Protein AF-A0A2G9UPF0-F1 (afdb_monomer_lite)

Sequence (265 aa):
MKVSRKNVEVEPGVTNVGKNDFMDAYDDKLASEAVDSLQLQIKDFGDLEKEEWYHGCLPFEDIVGLLHNDGDFLIRELEPEGDRQAMACVTGKWDGKVRDYPVHQMTCNKEHFYTLDGTNKCNDIVNLVKFHHSSQIPVGDKFTLRQPVCKQPWELTSEKVKMITKIGSGAYGEVWQGVMHENPNKPAFDVAIKVKKINAENKALMDEMYKEARLMRQYKHKYEARNVVSFYGVVQKGNGNVMIVMEFINGGSLKEHLKKTKDVC

Secondary structure (DSSP, 8-state):
----PPP----------SSHHHHHHHHHHHHHHHHHHHHHHHHHHHHHTTSTTB-TT--HHHHHTT--STTEEEEEEEPPBTTBPPEEEEEEEETTEEEEEEPEEEEETTEEEEESSSS--BSSHHHHHHHHHHH---BTTTB---EEPP--TTEE-GGGEEEEEEEEEETTEEEEEEEE-SSTTS--EEEEEEE----TT-THHHHHHHHHHHHHHHGGG-TT-TTSPPEEEEEEPTTS-EEEEEEPPTT--HHHHHHHTTT--

Radius of gyration: 27.53 Å; chains: 1; bounding box: 104×68×66 Å

Foldseek 3Di:
DDDDDDDDDDDPDDPPPPPPVVVVVVVVVVVVVVVVVVVVVCVQVVVLVPDQQEQEADDPVVVLVQADDQLEWGWYWDPDDDPRHIFIWIWHDHPNDIDIQTWDWDADPNQIWTERAVPDTDSHPVVNLVCQQVVQPAGPPRRGNDHRGGDDQQADEPVQKDFDAWPDQDPLATKTWIWGDSDPVDDIDIKIKGKDDDDPVPLVSLVVVSVVQVVLVVPPPDPPVPVDWHWRHWYQDNVRIIMTITDDDPPDDPVVNCVVPVPDD

Organism: Teladorsagia circumcincta (NCBI:txid45464)

pLDDT: mean 83.83, std 16.77, range [32.72, 98.75]

Structure (mmCIF, N/CA/C/O backbone):
data_AF-A0A2G9UPF0-F1
#
_entry.id   AF-A0A2G9UPF0-F1
#
loop_
_atom_site.group_PDB
_atom_site.id
_atom_site.type_symbol
_atom_site.label_atom_id
_atom_site.label_alt_id
_atom_site.label_comp_id
_atom_site.label_asym_id
_atom_site.label_entity_id
_atom_site.label_seq_id
_atom_site.pdbx_PDB_ins_code
_atom_site.Cartn_x
_atom_site.Cartn_y
_atom_site.Cartn_z
_atom_site.occupancy
_atom_site.B_iso_or_equiv
_atom_site.auth_seq_id
_atom_site.auth_comp_id
_atom_site.auth_asym_id
_atom_site.auth_atom_id
_atom_site.pdbx_PDB_model_num
ATOM 1 N N . MET A 1 1 ? 71.424 -49.271 7.971 1.00 39.34 1 MET A N 1
ATOM 2 C CA . MET A 1 1 ? 71.656 -47.882 7.516 1.00 39.34 1 MET A CA 1
ATOM 3 C C . MET A 1 1 ? 70.657 -46.964 8.213 1.00 39.34 1 MET A C 1
ATOM 5 O O . MET A 1 1 ? 69.467 -47.089 7.973 1.00 39.34 1 MET A O 1
ATOM 9 N N . LYS A 1 2 ? 71.133 -46.123 9.141 1.00 37.19 2 LYS A N 1
ATOM 10 C CA . LYS A 1 2 ? 70.382 -45.045 9.810 1.00 37.19 2 LYS A CA 1
ATOM 11 C C . LYS A 1 2 ? 70.715 -43.732 9.092 1.00 37.19 2 LYS A C 1
ATOM 13 O O . LYS A 1 2 ? 71.896 -43.426 8.987 1.00 37.19 2 LYS A O 1
ATOM 18 N N . VAL A 1 3 ? 69.712 -42.961 8.672 1.00 35.22 3 VAL A N 1
ATOM 19 C CA . VAL A 1 3 ? 69.827 -41.529 8.315 1.00 35.22 3 VAL A CA 1
ATOM 20 C C . VAL A 1 3 ? 68.496 -40.885 8.736 1.00 35.22 3 VAL A C 1
ATOM 22 O O . VAL A 1 3 ? 67.464 -41.182 8.154 1.00 35.22 3 VAL A O 1
ATOM 25 N N . SER A 1 4 ? 68.381 -40.405 9.976 1.00 33.03 4 SER A N 1
ATOM 26 C CA . SER A 1 4 ? 68.637 -39.038 10.469 1.00 33.03 4 SER A CA 1
ATOM 27 C C . SER A 1 4 ? 67.674 -37.976 9.911 1.00 33.03 4 SER A C 1
ATOM 29 O O . SER A 1 4 ? 67.771 -37.576 8.754 1.00 33.03 4 SER A O 1
ATOM 31 N N . ARG A 1 5 ? 66.748 -37.524 10.773 1.00 40.31 5 ARG A N 1
ATOM 32 C CA . ARG A 1 5 ? 65.869 -36.362 10.571 1.00 40.31 5 ARG A CA 1
ATOM 33 C C . ARG A 1 5 ? 66.712 -35.089 10.676 1.00 40.31 5 ARG A C 1
ATOM 35 O O . ARG A 1 5 ? 67.347 -34.876 11.706 1.00 40.31 5 ARG A O 1
ATOM 42 N N . LYS A 1 6 ? 66.695 -34.241 9.646 1.00 38.94 6 LYS A N 1
ATOM 43 C CA . LYS A 1 6 ? 67.152 -32.849 9.750 1.00 38.94 6 LYS A CA 1
ATOM 44 C C . LYS A 1 6 ? 65.940 -31.953 9.979 1.00 38.94 6 LYS A C 1
ATOM 46 O O . LYS A 1 6 ? 65.040 -31.914 9.145 1.00 38.94 6 LYS A O 1
ATOM 51 N N . ASN A 1 7 ? 65.948 -31.265 11.116 1.00 33.59 7 ASN A N 1
ATOM 52 C CA . ASN A 1 7 ? 65.151 -30.068 11.346 1.00 33.59 7 ASN A CA 1
ATOM 53 C C . ASN A 1 7 ? 65.662 -28.978 10.398 1.00 33.59 7 ASN A C 1
ATOM 55 O O . ASN A 1 7 ? 66.872 -28.760 10.326 1.00 33.59 7 ASN A O 1
ATOM 59 N N . VAL A 1 8 ? 64.755 -28.321 9.681 1.00 39.22 8 VAL A N 1
ATOM 60 C CA . VAL A 1 8 ? 65.027 -27.038 9.030 1.00 39.22 8 VAL A CA 1
ATOM 61 C C . VAL A 1 8 ? 64.269 -25.991 9.832 1.00 39.22 8 VAL A C 1
ATOM 63 O O . VAL A 1 8 ? 63.062 -26.110 10.039 1.00 39.22 8 VAL A O 1
ATOM 66 N N . GLU A 1 9 ? 65.036 -25.047 10.360 1.00 32.72 9 GLU A N 1
ATOM 67 C CA . GLU A 1 9 ? 64.595 -23.896 11.137 1.00 32.72 9 GLU A CA 1
ATOM 68 C C . GLU A 1 9 ? 63.687 -22.996 10.289 1.00 32.72 9 GLU A C 1
ATOM 70 O O . GLU A 1 9 ? 63.943 -22.765 9.108 1.00 32.72 9 GLU A O 1
ATOM 75 N N . VAL A 1 10 ? 62.604 -22.509 10.896 1.00 40.91 10 VAL A N 1
ATOM 76 C CA . VAL A 1 10 ? 61.716 -21.509 10.297 1.00 40.91 10 VAL A CA 1
ATOM 77 C C . VAL A 1 10 ? 62.296 -20.138 10.633 1.00 40.91 10 VAL A C 1
ATOM 79 O O . VAL A 1 10 ? 62.374 -19.780 11.808 1.00 40.91 10 VAL A O 1
ATOM 82 N N . GLU A 1 11 ? 62.717 -19.381 9.620 1.00 36.22 11 GLU A N 1
ATOM 83 C CA . GLU A 1 11 ? 63.103 -17.977 9.788 1.00 36.22 11 GLU A CA 1
ATOM 84 C C . GLU A 1 11 ? 61.892 -17.132 10.242 1.00 36.22 11 GLU A C 1
ATOM 86 O O . GLU A 1 11 ? 60.807 -17.253 9.662 1.00 36.22 11 GLU A O 1
ATOM 91 N N . PRO A 1 12 ? 62.031 -16.251 11.251 1.00 42.25 12 PRO A N 1
ATOM 92 C CA . PRO A 1 12 ? 60.967 -15.344 11.653 1.00 42.25 12 PRO A CA 1
ATOM 93 C C . PRO A 1 12 ? 61.068 -14.064 10.818 1.00 42.25 12 PRO A C 1
ATOM 95 O O . PRO A 1 12 ? 61.903 -13.204 11.090 1.00 42.25 12 PRO A O 1
ATOM 98 N N . GLY A 1 13 ? 60.236 -13.921 9.785 1.00 44.91 13 GLY A N 1
ATOM 99 C CA . GLY A 1 13 ? 60.363 -12.739 8.932 1.00 44.91 13 GLY A CA 1
ATOM 100 C C . GLY A 1 13 ? 59.395 -12.597 7.768 1.00 44.91 13 GLY A C 1
ATOM 101 O O . GLY A 1 13 ? 59.805 -12.108 6.726 1.00 44.91 13 GLY A O 1
ATOM 102 N N . VAL A 1 14 ? 58.123 -12.974 7.916 1.00 40.06 14 VAL A N 1
ATOM 103 C CA . VAL A 1 14 ? 57.063 -12.397 7.072 1.00 40.06 14 VAL A CA 1
ATOM 104 C C . VAL A 1 14 ? 55.909 -12.023 7.987 1.00 40.06 14 VAL A C 1
ATOM 106 O O . VAL A 1 14 ? 55.216 -12.874 8.540 1.00 40.06 14 VAL A O 1
ATOM 109 N N . THR A 1 15 ? 55.761 -10.723 8.206 1.00 41.22 15 THR A N 1
ATOM 110 C CA . THR A 1 15 ? 54.638 -10.121 8.911 1.00 41.22 15 THR A CA 1
ATOM 111 C C . THR A 1 15 ? 53.327 -10.584 8.272 1.00 41.22 15 THR A C 1
ATOM 113 O O . THR A 1 15 ? 53.101 -10.432 7.074 1.00 41.22 15 THR A O 1
ATOM 116 N N . ASN A 1 16 ? 52.451 -11.176 9.084 1.00 46.28 16 ASN A N 1
ATOM 117 C CA . ASN A 1 16 ? 51.117 -11.633 8.701 1.00 46.28 16 ASN A CA 1
ATOM 118 C C . ASN A 1 16 ? 50.160 -10.427 8.565 1.00 46.28 16 ASN A C 1
ATOM 120 O O . ASN A 1 16 ? 49.170 -10.335 9.277 1.00 46.28 16 ASN A O 1
ATOM 124 N N . VAL A 1 17 ? 50.508 -9.465 7.702 1.00 45.88 17 VAL A N 1
ATOM 125 C CA . VAL A 1 17 ? 49.800 -8.176 7.504 1.00 45.88 17 VAL A CA 1
ATOM 126 C C . VAL A 1 17 ? 48.935 -8.209 6.229 1.00 45.88 17 VAL A C 1
ATOM 128 O O . VAL A 1 17 ? 48.450 -7.200 5.756 1.00 45.88 17 VAL A O 1
ATOM 131 N N . GLY A 1 18 ? 48.728 -9.383 5.624 1.00 48.12 18 GLY A N 1
ATOM 132 C CA . GLY A 1 18 ? 48.079 -9.479 4.306 1.00 48.12 18 GLY A CA 1
ATOM 133 C C . GLY A 1 18 ? 46.732 -10.196 4.254 1.00 48.12 18 GLY A C 1
ATOM 134 O O . GLY A 1 18 ? 46.114 -10.206 3.196 1.00 48.12 18 GLY A O 1
ATOM 135 N N . LYS A 1 19 ? 46.291 -10.853 5.335 1.00 43.00 19 LYS A N 1
ATOM 136 C CA . LYS A 1 19 ? 45.065 -11.678 5.314 1.00 43.00 19 LYS A CA 1
ATOM 137 C C . LYS A 1 19 ? 43.908 -11.095 6.114 1.00 43.00 19 LYS A C 1
ATOM 139 O O . LYS A 1 19 ? 42.779 -11.228 5.661 1.00 43.00 19 LYS A O 1
ATOM 144 N N . ASN A 1 20 ? 44.188 -10.442 7.240 1.00 48.81 20 ASN A N 1
ATOM 145 C CA . ASN A 1 20 ? 43.150 -9.786 8.03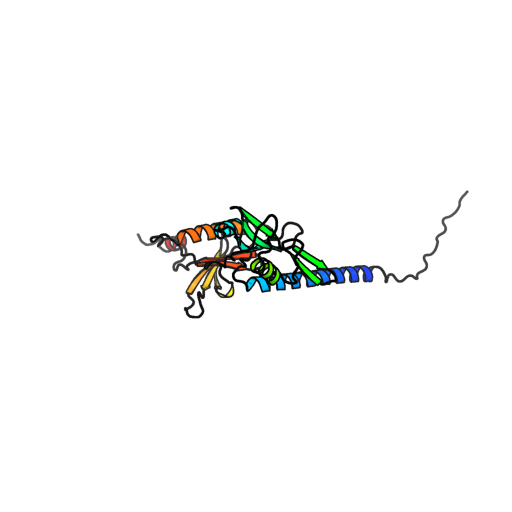3 1.00 48.81 20 ASN A CA 1
ATOM 146 C C . ASN A 1 20 ? 42.704 -8.498 7.331 1.00 48.81 20 ASN A C 1
ATOM 148 O O . ASN A 1 20 ? 41.548 -8.408 6.959 1.00 48.81 20 ASN A O 1
ATOM 152 N N . ASP A 1 21 ? 43.643 -7.637 6.930 1.00 52.69 21 ASP A N 1
ATOM 153 C CA . ASP A 1 21 ? 43.350 -6.389 6.206 1.00 52.69 21 ASP A CA 1
ATOM 154 C C . ASP A 1 21 ? 42.582 -6.593 4.881 1.00 52.69 21 ASP A C 1
ATOM 156 O O . ASP A 1 21 ? 41.819 -5.726 4.462 1.00 52.69 21 ASP A O 1
ATOM 160 N N . PHE A 1 22 ? 42.761 -7.736 4.204 1.00 48.97 22 PHE A N 1
ATOM 161 C CA . PHE A 1 22 ? 42.053 -8.047 2.954 1.00 48.97 22 PHE A CA 1
ATOM 162 C C . PHE A 1 22 ? 40.629 -8.563 3.197 1.00 48.97 22 PHE A C 1
ATOM 164 O O . PHE A 1 22 ? 39.733 -8.267 2.409 1.00 48.97 22 PHE A O 1
ATOM 171 N N . MET A 1 23 ? 40.426 -9.335 4.269 1.00 57.75 23 MET A N 1
ATOM 172 C CA . MET A 1 23 ? 39.102 -9.801 4.679 1.00 57.75 23 MET A CA 1
ATOM 173 C C . MET A 1 23 ? 38.295 -8.644 5.280 1.00 57.75 23 MET A C 1
ATOM 175 O O . MET A 1 23 ? 37.149 -8.450 4.901 1.00 57.75 23 MET A O 1
ATOM 179 N N . ASP A 1 24 ? 38.938 -7.809 6.098 1.00 66.06 24 ASP A N 1
ATOM 180 C CA . ASP A 1 24 ? 38.343 -6.623 6.717 1.00 66.06 24 ASP A CA 1
ATOM 181 C C . ASP A 1 24 ? 37.925 -5.597 5.647 1.00 66.06 24 ASP A C 1
ATOM 183 O O . ASP A 1 24 ? 36.794 -5.124 5.648 1.00 66.06 24 ASP A O 1
ATOM 187 N N . ALA A 1 25 ? 38.773 -5.328 4.644 1.00 64.94 25 ALA A N 1
ATOM 188 C CA . ALA A 1 25 ? 38.414 -4.444 3.529 1.00 64.94 25 ALA A CA 1
ATOM 189 C C . ALA A 1 25 ? 37.319 -5.026 2.610 1.00 64.94 25 ALA A C 1
ATOM 191 O O . ALA A 1 25 ? 36.572 -4.275 1.977 1.00 64.94 25 ALA A O 1
ATOM 192 N N . TYR A 1 26 ? 37.237 -6.356 2.495 1.00 67.25 26 TYR A N 1
ATOM 193 C CA . TYR A 1 26 ? 36.180 -7.033 1.743 1.00 67.25 26 TYR A CA 1
ATOM 194 C C . TYR A 1 26 ? 34.837 -6.947 2.478 1.00 67.25 26 TYR A C 1
ATOM 196 O O . TYR A 1 26 ? 33.826 -6.614 1.857 1.00 67.25 26 TYR A O 1
ATOM 204 N N . ASP A 1 27 ? 34.844 -7.169 3.792 1.00 75.81 27 ASP A N 1
ATOM 205 C CA . ASP A 1 27 ? 33.669 -7.069 4.656 1.00 75.81 27 ASP A CA 1
ATOM 206 C C . ASP A 1 27 ? 33.170 -5.615 4.761 1.00 75.81 27 ASP A C 1
ATOM 208 O O . ASP A 1 27 ? 31.969 -5.371 4.632 1.00 75.81 27 ASP A O 1
ATOM 212 N N . ASP A 1 28 ? 34.075 -4.634 4.863 1.00 77.31 28 ASP A N 1
ATOM 213 C CA . ASP A 1 28 ? 33.745 -3.200 4.840 1.00 77.31 28 ASP A CA 1
ATOM 214 C C . ASP A 1 28 ? 33.096 -2.779 3.515 1.00 77.31 28 ASP A C 1
ATOM 216 O O . ASP A 1 28 ? 32.131 -2.008 3.486 1.00 77.31 28 ASP A O 1
ATOM 220 N N . LYS A 1 29 ? 33.596 -3.306 2.392 1.00 74.81 29 LYS A N 1
ATOM 221 C CA . LYS A 1 29 ? 33.017 -3.043 1.073 1.00 74.81 29 LYS A CA 1
ATOM 222 C C . LYS A 1 29 ? 31.621 -3.657 0.942 1.00 74.81 29 LYS A C 1
ATOM 224 O O . LYS A 1 29 ? 30.718 -2.985 0.446 1.00 74.81 29 LYS A O 1
ATOM 229 N N . LEU A 1 30 ? 31.433 -4.895 1.406 1.00 74.81 30 LEU A N 1
ATOM 230 C CA . LEU A 1 30 ? 30.123 -5.553 1.416 1.00 74.81 30 LEU A CA 1
ATOM 231 C C . LEU A 1 30 ? 29.116 -4.782 2.278 1.00 74.81 30 LEU A C 1
ATOM 233 O O . LEU A 1 30 ? 27.963 -4.603 1.884 1.00 74.81 30 LEU A O 1
ATOM 237 N N . ALA A 1 31 ? 29.557 -4.302 3.442 1.00 79.69 31 ALA A N 1
ATOM 238 C CA . ALA A 1 31 ? 28.739 -3.488 4.329 1.00 79.69 31 ALA A CA 1
ATOM 239 C C . ALA A 1 31 ? 28.359 -2.151 3.677 1.00 79.69 31 ALA A C 1
ATOM 241 O O . ALA A 1 31 ? 27.194 -1.757 3.741 1.00 79.69 31 ALA A O 1
ATOM 242 N N . SER A 1 32 ? 29.300 -1.481 3.002 1.00 81.00 32 SER A N 1
ATOM 243 C CA . SER A 1 32 ? 29.017 -0.245 2.262 1.00 81.00 32 SER A CA 1
ATOM 244 C C . SER A 1 32 ? 27.977 -0.462 1.162 1.00 81.00 32 SER A C 1
ATOM 246 O O . SER A 1 32 ? 27.013 0.294 1.082 1.00 81.00 32 SER A O 1
ATOM 248 N N . GLU A 1 33 ? 28.133 -1.505 0.342 1.00 82.19 33 GLU A N 1
ATOM 249 C CA . GLU A 1 33 ? 27.198 -1.806 -0.750 1.00 82.19 33 GLU A CA 1
ATOM 250 C C . GLU A 1 33 ? 25.790 -2.139 -0.218 1.00 82.19 33 GLU A C 1
ATOM 252 O O . GLU A 1 33 ? 24.784 -1.722 -0.798 1.00 82.19 33 GLU A O 1
ATOM 257 N N . ALA A 1 34 ? 25.699 -2.833 0.921 1.00 82.19 34 ALA A N 1
ATOM 258 C CA . ALA A 1 34 ? 24.426 -3.127 1.577 1.00 82.19 34 ALA A CA 1
ATOM 259 C C . ALA A 1 34 ? 23.732 -1.865 2.121 1.00 82.19 34 ALA A C 1
ATOM 261 O O . ALA A 1 34 ? 22.511 -1.731 2.005 1.00 82.19 34 ALA A O 1
ATOM 262 N N . VAL A 1 35 ? 24.495 -0.927 2.694 1.00 84.44 35 VAL A N 1
ATOM 263 C CA . VAL A 1 35 ? 23.967 0.358 3.182 1.00 84.44 35 VAL A CA 1
ATOM 264 C C . VAL A 1 35 ? 23.442 1.207 2.026 1.00 84.44 35 VAL A C 1
ATOM 266 O O . VAL A 1 35 ? 22.332 1.732 2.126 1.00 84.44 35 VAL A O 1
ATOM 269 N N . ASP A 1 36 ? 24.190 1.295 0.926 1.00 84.75 36 ASP A N 1
ATOM 270 C CA . ASP A 1 36 ? 23.778 2.042 -0.267 1.00 84.75 36 ASP A CA 1
ATOM 271 C C . ASP A 1 36 ? 22.490 1.456 -0.869 1.00 84.75 36 ASP A C 1
ATOM 273 O O . ASP A 1 36 ? 21.544 2.189 -1.168 1.00 84.75 36 ASP A O 1
ATOM 277 N N . SER A 1 37 ? 22.403 0.122 -0.960 1.00 83.00 37 SER A N 1
ATOM 278 C CA . SER A 1 37 ? 21.197 -0.581 -1.418 1.00 83.00 37 SER A CA 1
ATOM 279 C C . SER A 1 37 ? 19.982 -0.281 -0.535 1.00 83.00 37 SER A C 1
ATOM 281 O O . SER A 1 37 ? 18.890 -0.044 -1.050 1.00 83.00 37 SER A O 1
ATOM 283 N N . LEU A 1 38 ? 20.153 -0.268 0.791 1.00 85.12 38 LEU A N 1
ATOM 284 C CA . LEU A 1 38 ? 19.065 0.016 1.727 1.00 85.12 38 LEU A CA 1
ATOM 285 C C . LEU A 1 38 ? 18.612 1.480 1.647 1.00 85.12 38 LEU A C 1
ATOM 287 O O . LEU A 1 38 ? 17.415 1.760 1.693 1.00 85.12 38 LEU A O 1
ATOM 291 N N . GLN A 1 39 ? 19.547 2.424 1.513 1.00 87.75 39 GLN A N 1
ATOM 292 C CA . GLN A 1 39 ? 19.226 3.844 1.350 1.00 87.75 39 GLN A CA 1
ATOM 293 C C . GLN A 1 39 ? 18.461 4.107 0.054 1.00 87.75 39 GLN A C 1
ATOM 295 O O . GLN A 1 39 ? 17.489 4.866 0.063 1.00 87.75 39 GLN A O 1
ATOM 300 N N . LEU A 1 40 ? 18.863 3.452 -1.037 1.00 87.31 40 LEU A N 1
ATOM 301 C CA . LEU A 1 40 ? 18.150 3.523 -2.304 1.00 87.31 40 LEU A CA 1
ATOM 302 C C . LEU A 1 40 ? 16.725 2.981 -2.163 1.00 87.31 40 LEU A C 1
ATOM 304 O O . LEU A 1 40 ? 15.779 3.660 -2.549 1.00 87.31 40 LEU A O 1
ATOM 308 N N . GLN A 1 41 ? 16.557 1.827 -1.512 1.00 86.81 41 GLN A N 1
ATOM 309 C CA . GLN A 1 41 ? 15.242 1.241 -1.262 1.00 86.81 41 GLN A CA 1
ATOM 310 C C . GLN A 1 41 ? 14.345 2.169 -0.421 1.00 86.81 41 GLN A C 1
ATOM 312 O O . GLN A 1 41 ? 13.189 2.406 -0.772 1.00 86.81 41 GLN A O 1
ATOM 317 N N . ILE A 1 42 ? 14.875 2.752 0.662 1.00 87.38 42 ILE A N 1
ATOM 318 C CA . ILE A 1 42 ? 14.149 3.725 1.498 1.00 87.38 42 ILE A CA 1
ATOM 319 C C . ILE A 1 42 ? 13.707 4.932 0.668 1.00 87.38 42 ILE A C 1
ATOM 321 O O . ILE A 1 42 ? 12.577 5.401 0.812 1.00 87.38 42 ILE A O 1
ATOM 325 N N . LYS A 1 43 ? 14.589 5.439 -0.199 1.00 91.31 43 LYS A N 1
ATOM 326 C CA . LYS A 1 43 ? 14.275 6.558 -1.084 1.00 91.31 43 LYS A CA 1
ATOM 327 C C . LYS A 1 43 ? 13.171 6.180 -2.076 1.00 91.31 43 LYS A C 1
ATOM 329 O O . LYS A 1 43 ? 12.204 6.926 -2.197 1.00 91.31 43 LYS A O 1
ATOM 334 N N . ASP A 1 44 ? 13.295 5.042 -2.752 1.00 91.81 44 ASP A N 1
ATOM 335 C CA . ASP A 1 44 ? 12.358 4.602 -3.789 1.00 91.81 44 ASP A CA 1
ATOM 336 C C . ASP A 1 44 ? 10.938 4.441 -3.251 1.00 91.81 44 ASP A C 1
ATOM 338 O O . ASP A 1 44 ? 9.991 5.022 -3.788 1.00 91.81 44 ASP A O 1
ATOM 342 N N . PHE A 1 45 ? 10.784 3.709 -2.147 1.00 91.12 45 PHE A N 1
ATOM 343 C CA . PHE A 1 45 ? 9.480 3.536 -1.515 1.00 91.12 45 PHE A CA 1
ATOM 344 C C . PHE A 1 45 ? 8.988 4.826 -0.851 1.00 91.12 45 PHE A C 1
ATOM 346 O O . PHE A 1 45 ? 7.797 5.121 -0.901 1.00 91.12 45 PHE A O 1
ATOM 353 N N . GLY A 1 46 ? 9.886 5.650 -0.305 1.00 91.81 46 GLY A N 1
ATOM 354 C CA . GLY A 1 46 ? 9.535 6.965 0.233 1.00 91.81 46 GLY A CA 1
ATOM 355 C C . GLY A 1 46 ? 9.003 7.938 -0.825 1.00 91.81 46 GLY A C 1
ATOM 356 O O . GLY A 1 46 ? 8.130 8.754 -0.525 1.00 91.81 46 GLY A O 1
ATOM 357 N N . ASP A 1 47 ? 9.496 7.861 -2.062 1.00 94.44 47 ASP A N 1
ATOM 358 C CA . ASP A 1 47 ? 8.971 8.635 -3.188 1.00 94.44 47 ASP A CA 1
ATOM 359 C C . ASP A 1 47 ? 7.626 8.077 -3.676 1.00 94.44 47 ASP A C 1
ATOM 361 O O . ASP A 1 47 ? 6.705 8.857 -3.921 1.00 94.44 47 ASP A O 1
ATOM 365 N N . LEU A 1 48 ? 7.470 6.749 -3.730 1.00 94.88 48 LEU A N 1
ATOM 366 C CA . LEU A 1 48 ? 6.203 6.095 -4.077 1.00 94.88 48 LEU A CA 1
ATOM 367 C C . LEU A 1 48 ? 5.080 6.380 -3.071 1.00 94.88 48 LEU A C 1
ATOM 369 O O . LEU A 1 48 ? 3.943 6.591 -3.479 1.00 94.88 48 LEU A O 1
ATOM 373 N N . GLU A 1 49 ? 5.371 6.454 -1.770 1.00 91.69 49 GLU A N 1
ATOM 374 C CA . GLU A 1 49 ? 4.360 6.728 -0.734 1.00 91.69 49 GLU A CA 1
ATOM 375 C C . GLU A 1 49 ? 3.626 8.066 -0.913 1.00 91.69 49 GLU A C 1
ATOM 377 O O . GLU A 1 49 ? 2.493 8.226 -0.444 1.00 91.69 49 GLU A O 1
ATOM 382 N N . LYS A 1 50 ? 4.255 9.013 -1.621 1.00 92.94 50 LYS A N 1
ATOM 383 C CA . LYS A 1 50 ? 3.696 10.334 -1.943 1.00 92.94 50 LYS A CA 1
ATOM 384 C C . LYS A 1 50 ? 2.688 10.286 -3.093 1.00 92.94 50 LYS A C 1
ATOM 386 O O . LYS A 1 50 ? 1.956 11.253 -3.287 1.00 92.94 50 LYS A O 1
ATOM 391 N N . GLU A 1 51 ? 2.668 9.207 -3.868 1.00 96.12 51 GLU A N 1
ATOM 392 C CA . GLU A 1 51 ? 1.826 9.070 -5.050 1.00 96.12 51 GLU A CA 1
ATOM 393 C C . GLU A 1 51 ? 0.487 8.411 -4.690 1.00 96.12 51 GLU A C 1
ATOM 395 O O . GLU A 1 51 ? 0.423 7.403 -3.982 1.00 96.12 51 GLU A O 1
ATOM 400 N N . GLU A 1 52 ? -0.615 8.966 -5.202 1.00 95.81 52 GLU A N 1
ATOM 401 C CA . GLU A 1 52 ? -1.958 8.457 -4.901 1.00 95.81 52 GLU A CA 1
ATOM 402 C C . GLU A 1 52 ? -2.223 7.077 -5.505 1.00 95.81 52 GLU A C 1
ATOM 404 O O . GLU A 1 52 ? -3.128 6.403 -5.047 1.00 95.81 52 GLU A O 1
ATOM 409 N N . TRP A 1 53 ? -1.455 6.641 -6.501 1.00 97.31 53 TRP A N 1
ATOM 410 C CA . TRP A 1 53 ? -1.619 5.357 -7.196 1.00 97.31 53 TRP A CA 1
ATOM 411 C C . TRP A 1 53 ? -0.694 4.246 -6.674 1.00 97.31 53 TRP A C 1
ATOM 413 O O . TRP A 1 53 ? -0.618 3.164 -7.260 1.00 97.31 53 TRP A O 1
ATOM 423 N N . TYR A 1 54 ? 0.032 4.504 -5.584 1.00 96.50 54 TYR A N 1
ATOM 424 C CA . TYR A 1 54 ? 0.802 3.496 -4.861 1.00 96.50 54 TYR A CA 1
ATOM 425 C C . TYR A 1 54 ? -0.034 2.919 -3.715 1.00 96.50 54 TYR A C 1
ATOM 427 O O . TYR A 1 54 ? -0.587 3.669 -2.932 1.00 96.50 54 TYR A O 1
ATOM 435 N N . HIS A 1 55 ? -0.131 1.603 -3.572 1.00 94.75 55 HIS A N 1
ATOM 436 C CA . HIS A 1 55 ? -1.026 0.940 -2.612 1.00 94.75 55 HIS A CA 1
ATOM 437 C C . HIS A 1 55 ? -0.285 0.204 -1.484 1.00 94.75 55 HIS A C 1
ATOM 439 O O . HIS A 1 55 ? -0.885 -0.578 -0.742 1.00 94.75 55 HIS A O 1
ATOM 445 N N . GLY A 1 56 ? 1.023 0.434 -1.332 1.00 91.19 56 GLY A N 1
ATOM 446 C CA . GLY A 1 56 ? 1.821 -0.266 -0.324 1.00 91.19 56 GLY A CA 1
ATOM 447 C C . GLY A 1 56 ? 1.842 -1.774 -0.573 1.00 9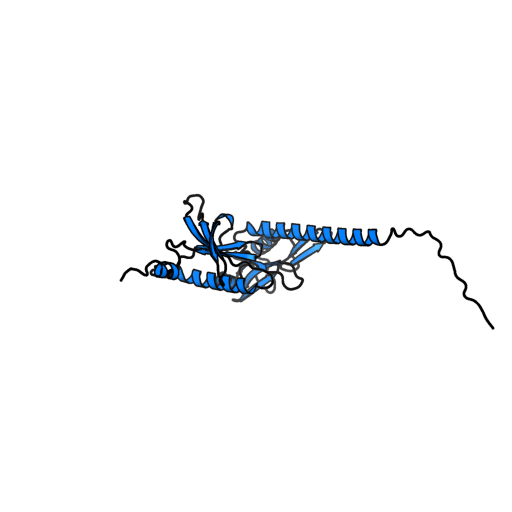1.19 56 GLY A C 1
ATOM 448 O O . GLY A 1 56 ? 1.942 -2.217 -1.714 1.00 91.19 56 GLY A O 1
ATOM 449 N N . CYS A 1 57 ? 1.699 -2.570 0.482 1.00 88.38 57 CYS A N 1
ATOM 450 C CA . CYS A 1 57 ? 1.729 -4.031 0.450 1.00 88.38 57 CYS A CA 1
ATOM 451 C C . CYS A 1 57 ? 0.323 -4.666 0.420 1.00 88.38 57 CYS A C 1
ATOM 453 O O . CYS A 1 57 ? 0.098 -5.727 1.014 1.00 88.38 57 CYS A O 1
ATOM 455 N N . LEU A 1 58 ? -0.640 -4.035 -0.270 1.00 89.25 58 LEU A N 1
ATOM 456 C CA . LEU A 1 58 ? -1.953 -4.646 -0.483 1.00 89.25 58 LEU A CA 1
ATOM 457 C C . LEU A 1 58 ? -1.819 -5.976 -1.247 1.00 89.25 58 LEU A C 1
ATOM 459 O O . LEU A 1 58 ? -1.129 -6.041 -2.273 1.00 89.25 58 LEU A O 1
ATOM 463 N N . PRO A 1 59 ? -2.507 -7.040 -0.797 1.00 88.62 59 PRO A N 1
ATOM 464 C CA . PRO A 1 59 ? -2.398 -8.349 -1.417 1.00 88.62 59 PRO A CA 1
ATOM 465 C C . PRO A 1 59 ? -3.107 -8.368 -2.774 1.00 88.62 59 PRO A C 1
ATOM 467 O O . PRO A 1 59 ? -4.103 -7.676 -2.996 1.00 88.62 59 PRO A O 1
ATOM 470 N N . PHE A 1 60 ? -2.629 -9.224 -3.677 1.00 90.88 60 PHE A N 1
ATOM 471 C CA . PHE A 1 60 ? -3.137 -9.318 -5.050 1.00 90.88 60 PHE A CA 1
ATOM 472 C C . PHE A 1 60 ? -4.663 -9.509 -5.120 1.00 90.88 60 PHE A C 1
ATOM 474 O O . PHE A 1 60 ? -5.336 -8.881 -5.930 1.00 90.88 60 PHE A O 1
ATOM 481 N N . GLU A 1 61 ? -5.233 -10.317 -4.223 1.00 90.31 61 GLU A N 1
ATOM 482 C CA . GLU A 1 61 ? -6.681 -10.559 -4.134 1.00 90.31 61 GLU A CA 1
ATOM 483 C C . GLU A 1 61 ? -7.506 -9.285 -3.888 1.00 90.31 61 GLU A C 1
ATOM 485 O O . GLU A 1 61 ? -8.637 -9.178 -4.361 1.00 90.31 61 GLU A O 1
ATOM 490 N N . ASP A 1 62 ? -6.950 -8.321 -3.152 1.00 90.31 62 ASP A N 1
ATOM 491 C CA . ASP A 1 62 ? -7.587 -7.030 -2.904 1.00 90.31 62 ASP A CA 1
ATOM 492 C C . ASP A 1 62 ? -7.456 -6.095 -4.107 1.00 90.31 62 ASP A C 1
ATOM 494 O O . ASP A 1 62 ? -8.406 -5.393 -4.449 1.00 90.31 62 ASP A O 1
ATOM 498 N N . ILE A 1 63 ? -6.311 -6.147 -4.789 1.00 93.81 63 ILE A N 1
ATOM 499 C CA . ILE A 1 63 ? -6.020 -5.356 -5.988 1.00 93.81 63 ILE A CA 1
ATOM 500 C C . ILE A 1 63 ? -6.922 -5.734 -7.166 1.00 93.81 63 ILE A C 1
ATOM 502 O O . ILE A 1 63 ? -7.390 -4.854 -7.889 1.00 93.81 63 ILE A O 1
ATOM 506 N N . VAL A 1 64 ? -7.227 -7.023 -7.346 1.00 94.31 64 VAL A N 1
ATOM 507 C CA . VAL A 1 64 ? -8.093 -7.498 -8.443 1.00 94.31 64 VAL A CA 1
ATOM 508 C C . VAL A 1 64 ? -9.460 -6.804 -8.434 1.00 94.31 64 VAL A C 1
ATOM 510 O O . VAL A 1 64 ? -9.996 -6.504 -9.498 1.00 94.31 64 VAL A O 1
ATOM 513 N N . GLY A 1 65 ? -10.008 -6.508 -7.251 1.00 92.81 65 GLY A N 1
ATOM 514 C CA . GLY A 1 65 ? -11.287 -5.807 -7.106 1.00 92.81 65 GLY A CA 1
ATOM 515 C C . GLY A 1 65 ? -11.234 -4.301 -7.389 1.00 92.81 65 GLY A C 1
ATOM 516 O O . GLY A 1 65 ? -12.286 -3.676 -7.470 1.00 92.81 65 GLY A O 1
ATOM 517 N N . LEU A 1 66 ? -10.041 -3.715 -7.525 1.00 96.12 66 LEU A N 1
ATOM 518 C CA . LEU A 1 66 ? -9.848 -2.287 -7.799 1.00 96.12 66 LEU A CA 1
ATOM 519 C C . LEU A 1 66 ? -9.660 -1.994 -9.295 1.00 96.12 66 LEU A C 1
ATOM 521 O O . LEU A 1 66 ? -9.950 -0.886 -9.746 1.00 96.12 66 LEU A O 1
ATOM 525 N N . LEU A 1 67 ? -9.202 -2.984 -10.065 1.00 97.81 67 LEU A N 1
ATOM 526 C CA . LEU A 1 67 ? -8.906 -2.862 -11.492 1.00 97.81 67 LEU A CA 1
ATOM 527 C C . LEU A 1 67 ? -10.125 -3.288 -12.328 1.00 97.81 67 LEU A C 1
ATOM 529 O O . LEU A 1 67 ? -10.388 -4.475 -12.556 1.00 97.81 67 LEU A O 1
ATOM 533 N N . HIS A 1 68 ? -10.891 -2.312 -12.800 1.00 96.94 68 HIS A N 1
ATOM 534 C CA . HIS A 1 68 ? -12.187 -2.539 -13.435 1.00 96.94 68 HIS A CA 1
ATOM 535 C C . HIS A 1 68 ? -12.071 -2.659 -14.954 1.00 96.94 68 HIS A C 1
ATOM 537 O O . HIS A 1 68 ? -12.654 -3.579 -15.537 1.00 96.94 68 HIS A O 1
ATOM 543 N N . ASN A 1 69 ? -11.278 -1.797 -15.585 1.00 98.25 69 ASN A N 1
ATOM 544 C CA . ASN A 1 69 ? -11.171 -1.664 -17.035 1.00 98.25 69 ASN A CA 1
ATOM 545 C C . ASN A 1 69 ? -9.774 -2.030 -17.546 1.00 98.25 69 ASN A C 1
ATOM 547 O O . ASN A 1 69 ? -8.785 -1.978 -16.817 1.00 98.25 69 ASN A O 1
ATOM 551 N N . ASP A 1 70 ? -9.685 -2.387 -18.826 1.00 97.94 70 ASP A N 1
ATOM 552 C CA . ASP A 1 70 ? -8.395 -2.605 -19.479 1.00 97.94 70 ASP A CA 1
ATOM 553 C C . ASP A 1 70 ? -7.601 -1.293 -19.572 1.00 97.94 70 ASP A C 1
ATOM 555 O O . ASP A 1 70 ? -8.058 -0.293 -20.135 1.00 97.94 70 ASP A O 1
ATOM 559 N N . GLY A 1 71 ? -6.377 -1.331 -19.053 1.00 98.06 71 GLY A N 1
ATOM 560 C CA . GLY A 1 71 ? -5.497 -0.182 -18.886 1.00 98.06 71 GLY A CA 1
ATOM 561 C C . GLY A 1 71 ? -5.555 0.450 -17.495 1.00 98.06 71 GLY A C 1
ATOM 562 O O . GLY A 1 71 ? -4.735 1.333 -17.229 1.00 98.06 71 GLY A O 1
ATOM 563 N N . ASP A 1 72 ? -6.454 -0.002 -16.612 1.00 98.75 72 ASP A N 1
ATOM 564 C CA . ASP A 1 72 ? -6.372 0.321 -15.187 1.00 98.75 72 ASP A CA 1
ATOM 565 C C . ASP A 1 72 ? -5.065 -0.249 -14.625 1.00 98.75 72 ASP A C 1
ATOM 567 O O . ASP A 1 72 ? -4.692 -1.396 -14.915 1.00 98.75 72 ASP A O 1
ATOM 571 N N . PHE A 1 73 ? -4.372 0.545 -13.815 1.00 98.75 73 PHE A N 1
ATOM 572 C CA . PHE A 1 73 ? -3.119 0.145 -13.192 1.00 98.75 73 PHE A CA 1
ATOM 573 C C . PHE A 1 73 ? -2.907 0.821 -11.844 1.00 98.75 73 PHE A C 1
ATOM 575 O O . PHE A 1 73 ? -3.461 1.880 -11.565 1.00 98.75 73 PHE A O 1
ATOM 582 N N . LEU A 1 74 ? -2.057 0.218 -11.025 1.00 98.69 74 LEU A N 1
ATOM 583 C CA . LEU A 1 74 ? -1.549 0.788 -9.784 1.00 98.69 74 LEU A CA 1
ATOM 584 C C . LEU A 1 74 ? -0.164 0.225 -9.477 1.00 98.69 74 LEU A C 1
ATOM 586 O O . LEU A 1 74 ? 0.286 -0.714 -10.140 1.00 98.69 74 LEU A O 1
ATOM 590 N N . ILE A 1 75 ? 0.506 0.778 -8.468 1.00 98.06 75 ILE A N 1
ATOM 591 C CA . ILE A 1 75 ? 1.781 0.251 -7.971 1.00 98.06 75 ILE A CA 1
ATOM 592 C C . ILE A 1 75 ? 1.605 -0.304 -6.571 1.00 98.06 75 ILE A C 1
ATOM 594 O O . ILE A 1 75 ? 0.889 0.264 -5.754 1.00 98.06 75 ILE A O 1
ATOM 598 N N . ARG A 1 76 ? 2.293 -1.402 -6.283 1.00 94.50 76 ARG A N 1
ATOM 599 C CA . ARG A 1 76 ? 2.383 -1.989 -4.949 1.00 94.50 76 ARG A CA 1
ATOM 600 C C . ARG A 1 76 ? 3.777 -2.541 -4.694 1.00 94.50 76 ARG A C 1
ATOM 602 O O . ARG A 1 76 ? 4.550 -2.763 -5.625 1.00 94.50 76 ARG A O 1
ATOM 609 N N . GLU A 1 77 ? 4.080 -2.770 -3.432 1.00 91.81 77 GLU A N 1
ATOM 610 C CA . GLU A 1 77 ? 5.251 -3.507 -2.990 1.00 91.81 77 GLU A CA 1
ATOM 611 C C . GLU A 1 77 ? 4.959 -5.009 -3.052 1.00 91.81 77 GLU A C 1
ATOM 613 O O . GLU A 1 77 ? 3.970 -5.502 -2.502 1.00 91.81 77 GLU A O 1
ATOM 618 N N . LEU A 1 78 ? 5.819 -5.743 -3.753 1.00 89.12 78 LEU A N 1
ATOM 619 C CA . LEU A 1 78 ? 5.918 -7.188 -3.629 1.00 89.12 78 LEU A CA 1
ATOM 620 C C . LEU A 1 78 ? 6.830 -7.495 -2.460 1.00 89.12 78 LEU A C 1
ATOM 622 O O . LEU A 1 78 ? 7.963 -7.012 -2.405 1.00 89.12 78 LEU A O 1
ATOM 626 N N . GLU A 1 79 ? 6.336 -8.325 -1.553 1.00 81.69 79 GLU A N 1
ATOM 627 C CA . GLU A 1 79 ? 7.143 -8.800 -0.445 1.00 81.69 79 GLU A CA 1
ATOM 628 C C . GLU A 1 79 ? 8.357 -9.599 -0.947 1.00 81.69 79 GLU A C 1
ATOM 630 O O . GLU A 1 79 ? 8.283 -10.239 -2.001 1.00 81.69 79 GLU A O 1
ATOM 635 N N . PRO A 1 80 ? 9.451 -9.616 -0.169 1.00 80.44 80 PRO A N 1
ATOM 636 C CA . PRO A 1 80 ? 10.605 -10.460 -0.448 1.00 80.44 80 PRO A CA 1
ATOM 637 C C . PRO A 1 80 ? 10.201 -11.929 -0.634 1.00 80.44 80 PRO A C 1
ATOM 639 O O . PRO A 1 80 ? 9.404 -12.471 0.143 1.00 80.44 80 PRO A O 1
ATOM 642 N N . GLU A 1 81 ? 10.790 -12.585 -1.631 1.00 74.62 81 GLU A N 1
ATOM 643 C CA . GLU A 1 81 ? 10.608 -14.014 -1.892 1.00 74.62 81 GLU A CA 1
ATOM 644 C C . GLU A 1 81 ? 11.974 -14.691 -2.057 1.00 74.62 81 GLU A C 1
ATOM 646 O O . GLU A 1 81 ? 12.735 -14.388 -2.982 1.00 74.62 81 GLU A O 1
ATOM 651 N N . GLY A 1 82 ? 12.293 -15.611 -1.140 1.00 79.19 82 GLY A N 1
ATOM 652 C CA . GLY A 1 82 ? 13.615 -16.235 -1.063 1.00 79.19 82 GLY A CA 1
ATOM 653 C C . GLY A 1 82 ? 14.709 -15.190 -0.832 1.00 79.19 82 GLY A C 1
ATOM 654 O O . GLY A 1 82 ? 14.614 -14.392 0.096 1.00 79.19 82 GLY A O 1
ATOM 655 N N . ASP A 1 83 ? 15.714 -15.179 -1.706 1.00 76.31 83 ASP A N 1
ATOM 656 C CA . ASP A 1 83 ? 16.843 -14.240 -1.645 1.00 76.31 83 ASP A CA 1
ATOM 657 C C . ASP A 1 83 ? 16.556 -12.892 -2.337 1.00 76.31 83 ASP A C 1
ATOM 659 O O . ASP A 1 83 ? 17.427 -12.022 -2.401 1.00 76.31 83 ASP A O 1
ATOM 663 N N . ARG A 1 84 ? 15.354 -12.697 -2.901 1.00 76.06 84 ARG A N 1
ATOM 664 C CA . ARG A 1 84 ? 14.981 -11.432 -3.550 1.00 76.06 84 ARG A CA 1
ATOM 665 C C . ARG A 1 84 ? 14.505 -10.425 -2.515 1.00 76.06 84 ARG A C 1
ATOM 667 O O . ARG A 1 84 ? 13.667 -10.744 -1.677 1.00 76.06 84 ARG A O 1
ATOM 674 N N . GLN A 1 85 ? 14.999 -9.196 -2.624 1.00 81.00 85 GLN A N 1
ATOM 675 C CA . GLN A 1 85 ? 14.504 -8.062 -1.847 1.00 81.00 85 GLN A CA 1
ATOM 676 C C . GLN A 1 85 ? 13.073 -7.691 -2.265 1.00 81.00 85 GLN A C 1
ATOM 678 O O . GLN A 1 85 ? 12.582 -8.138 -3.303 1.00 81.00 85 GLN A O 1
ATOM 683 N N . ALA A 1 86 ? 12.406 -6.870 -1.450 1.00 85.00 86 ALA A N 1
ATOM 684 C CA . ALA A 1 86 ? 11.104 -6.320 -1.806 1.00 85.00 86 ALA A CA 1
ATOM 685 C C . ALA A 1 86 ? 11.218 -5.480 -3.085 1.00 85.00 86 ALA A C 1
ATOM 687 O O . ALA A 1 86 ? 12.225 -4.806 -3.306 1.00 85.00 86 ALA A O 1
ATOM 688 N N . MET A 1 87 ? 10.191 -5.519 -3.931 1.00 90.62 87 MET A N 1
ATOM 689 C CA . MET A 1 87 ? 10.232 -4.875 -5.246 1.00 90.62 87 MET A CA 1
ATOM 690 C C . MET A 1 87 ? 8.968 -4.068 -5.493 1.00 90.62 87 MET A C 1
ATOM 692 O O . MET A 1 87 ? 7.865 -4.534 -5.212 1.00 90.62 87 MET A O 1
ATOM 696 N N . ALA A 1 88 ? 9.102 -2.891 -6.098 1.00 95.44 88 ALA A N 1
ATOM 697 C CA . ALA A 1 88 ? 7.946 -2.214 -6.667 1.00 95.44 88 ALA A CA 1
ATOM 698 C C . ALA A 1 88 ? 7.401 -3.020 -7.856 1.00 95.44 88 ALA A C 1
ATOM 700 O O . ALA A 1 88 ? 8.152 -3.564 -8.670 1.00 95.44 88 ALA A O 1
ATOM 701 N N . CYS A 1 89 ? 6.084 -3.083 -7.983 1.00 96.75 89 CYS A N 1
ATOM 702 C CA . CYS A 1 89 ? 5.415 -3.783 -9.066 1.00 96.75 89 CYS A CA 1
ATOM 703 C C . CYS A 1 89 ? 4.227 -2.975 -9.558 1.00 96.75 89 CYS A C 1
ATOM 705 O O . CYS A 1 89 ? 3.389 -2.540 -8.767 1.00 96.75 89 CYS A O 1
ATOM 707 N N . VAL A 1 90 ? 4.153 -2.801 -10.876 1.00 98.19 90 VAL A N 1
ATOM 708 C CA . VAL A 1 90 ? 2.946 -2.310 -11.530 1.00 98.19 90 VAL A CA 1
ATOM 709 C C . VAL A 1 90 ? 1.997 -3.490 -11.673 1.00 98.19 90 VAL A C 1
ATOM 711 O O . VAL A 1 90 ? 2.301 -4.447 -12.379 1.00 98.19 90 VAL A O 1
ATOM 714 N N . THR A 1 91 ? 0.830 -3.422 -11.045 1.00 98.25 91 THR A N 1
ATOM 715 C CA . THR A 1 91 ? -0.251 -4.381 -11.284 1.00 98.25 91 THR A CA 1
ATOM 716 C C . THR A 1 91 ? -1.302 -3.710 -12.148 1.00 98.25 91 THR A C 1
ATOM 718 O O . THR A 1 91 ? -1.766 -2.613 -11.837 1.00 98.25 91 THR A O 1
ATOM 721 N N . GLY A 1 92 ? -1.682 -4.357 -13.244 1.00 98.00 92 GLY A N 1
ATOM 722 C CA . GLY A 1 92 ? -2.619 -3.773 -14.194 1.00 98.00 92 GLY A CA 1
ATOM 723 C C . GLY A 1 92 ? -3.519 -4.793 -14.856 1.00 98.00 92 GLY A C 1
ATOM 724 O O . GLY A 1 92 ? -3.228 -5.993 -14.881 1.00 98.00 92 GLY A O 1
ATOM 725 N N . LYS A 1 93 ? -4.635 -4.301 -15.390 1.00 98.00 93 LYS A N 1
ATOM 726 C CA . LYS A 1 93 ? -5.614 -5.113 -16.106 1.00 98.00 93 LYS A CA 1
ATOM 727 C C . LYS A 1 93 ? -5.478 -4.922 -17.607 1.00 98.00 93 LYS A C 1
ATOM 729 O O . LYS A 1 93 ? -5.454 -3.800 -18.103 1.00 98.00 93 LYS A O 1
ATOM 734 N N . TRP A 1 94 ? -5.388 -6.031 -18.331 1.00 97.19 94 TRP A N 1
ATOM 735 C CA . TRP A 1 94 ? -5.323 -6.035 -19.785 1.00 97.19 94 TRP A CA 1
ATOM 736 C C . TRP A 1 94 ? -5.834 -7.347 -20.363 1.00 97.19 94 TRP A C 1
ATOM 738 O O . TRP A 1 94 ? -5.449 -8.424 -19.887 1.00 97.19 94 TRP A O 1
ATOM 748 N N . ASP A 1 95 ? -6.642 -7.261 -21.421 1.00 95.75 95 ASP A N 1
ATOM 749 C CA . ASP A 1 95 ? -7.311 -8.406 -22.038 1.00 95.75 95 ASP A CA 1
ATOM 750 C C . ASP A 1 95 ? -8.156 -9.167 -21.001 1.00 95.75 95 ASP A C 1
ATOM 752 O O . ASP A 1 95 ? -8.086 -10.389 -20.855 1.00 95.75 95 ASP A O 1
ATOM 756 N N . GLY A 1 96 ? -8.865 -8.404 -20.156 1.00 95.31 96 GLY A N 1
ATOM 757 C CA . GLY A 1 96 ? -9.687 -8.926 -19.065 1.00 95.31 96 GLY A CA 1
ATOM 758 C C . GLY A 1 96 ? -8.914 -9.582 -17.913 1.00 95.31 96 GLY A C 1
ATOM 759 O O . GLY A 1 96 ? -9.539 -10.026 -16.949 1.00 95.31 96 GLY A O 1
ATOM 760 N N . LYS A 1 97 ? -7.577 -9.638 -17.968 1.00 96.12 97 LYS A N 1
ATOM 761 C CA . LYS A 1 97 ? -6.727 -10.299 -16.968 1.00 96.12 97 LYS A CA 1
ATOM 762 C C . LYS A 1 97 ? -5.927 -9.287 -16.165 1.00 96.12 97 LYS A C 1
ATOM 764 O O . LYS A 1 97 ? -5.279 -8.416 -16.736 1.00 96.12 97 LYS A O 1
ATOM 769 N N . VAL A 1 98 ? -5.911 -9.461 -14.848 1.00 97.69 98 VAL A N 1
ATOM 770 C CA . VAL A 1 98 ? -5.012 -8.728 -13.950 1.00 97.69 98 VAL A CA 1
ATOM 771 C C . VAL A 1 98 ? -3.665 -9.445 -13.901 1.00 97.69 98 VAL A C 1
ATOM 773 O O . VAL A 1 98 ? -3.628 -10.666 -13.743 1.00 97.69 98 VAL A O 1
ATOM 776 N N . ARG A 1 99 ? -2.571 -8.703 -14.077 1.00 97.06 99 ARG A N 1
ATOM 777 C CA . ARG A 1 99 ? -1.198 -9.224 -14.087 1.00 97.06 99 ARG A CA 1
ATOM 778 C C . ARG A 1 99 ? -0.245 -8.286 -13.358 1.00 97.06 99 ARG A C 1
ATOM 780 O O . ARG A 1 99 ? -0.461 -7.076 -13.332 1.00 97.06 99 ARG A O 1
ATOM 787 N N . ASP A 1 100 ? 0.813 -8.877 -12.822 1.00 96.31 100 ASP A N 1
ATOM 788 C CA . ASP A 1 100 ? 1.937 -8.182 -12.207 1.00 96.31 100 ASP A CA 1
ATOM 789 C C . ASP A 1 100 ? 3.054 -7.946 -13.223 1.00 96.31 100 ASP A C 1
ATOM 791 O O . ASP A 1 100 ? 3.427 -8.847 -13.976 1.00 96.31 100 ASP A O 1
ATOM 795 N N . TYR A 1 101 ? 3.613 -6.742 -13.193 1.00 96.75 101 TYR A N 1
ATOM 796 C CA . TYR A 1 101 ? 4.757 -6.306 -13.983 1.00 96.75 101 TYR A CA 1
ATOM 797 C C . TYR A 1 101 ? 5.799 -5.732 -13.011 1.00 96.75 101 TYR A C 1
ATOM 799 O O . TYR A 1 101 ? 5.721 -4.558 -12.633 1.00 96.75 101 TYR A O 1
ATOM 807 N N . PRO A 1 102 ? 6.717 -6.572 -12.497 1.00 95.62 102 PRO A N 1
ATOM 808 C CA . PRO A 1 102 ? 7.758 -6.134 -11.574 1.00 95.62 102 PRO A CA 1
ATOM 809 C C . PRO A 1 102 ? 8.632 -5.040 -12.189 1.00 95.62 102 PRO A C 1
ATOM 811 O O . PRO A 1 102 ? 9.020 -5.126 -13.352 1.00 95.62 102 PRO A O 1
ATOM 814 N N . VAL A 1 103 ? 8.966 -4.022 -11.398 1.00 96.88 103 VAL A N 1
ATOM 815 C CA . VAL A 1 103 ? 9.944 -3.012 -11.797 1.00 96.88 103 VAL A CA 1
ATOM 816 C C . VAL A 1 103 ? 11.333 -3.609 -11.607 1.00 96.88 103 VAL A C 1
ATOM 818 O O . VAL A 1 103 ? 11.715 -3.983 -10.499 1.00 96.88 103 VAL A O 1
ATOM 821 N N . HIS A 1 104 ? 12.099 -3.702 -12.687 1.00 94.62 104 HIS A N 1
ATOM 822 C CA . HIS A 1 104 ? 13.450 -4.241 -12.646 1.00 94.62 104 HIS A CA 1
ATOM 823 C C . HIS A 1 104 ? 14.465 -3.127 -12.419 1.00 94.62 104 HIS A C 1
ATOM 825 O O . HIS A 1 104 ? 14.545 -2.181 -13.205 1.00 94.62 104 HIS A O 1
ATOM 831 N N . GLN A 1 105 ? 15.269 -3.271 -11.368 1.00 92.50 105 GLN A N 1
ATOM 832 C CA . GLN A 1 105 ? 16.433 -2.430 -11.126 1.00 92.50 105 GLN A CA 1
ATOM 833 C C . GLN A 1 105 ? 17.634 -2.958 -11.920 1.00 92.50 105 GLN A C 1
ATOM 835 O O . GLN A 1 105 ? 17.895 -4.160 -11.989 1.00 92.50 105 GLN A O 1
ATOM 840 N N . MET A 1 106 ? 18.384 -2.041 -12.513 1.00 90.88 106 MET A N 1
ATOM 841 C CA . MET A 1 106 ? 19.608 -2.292 -13.258 1.00 90.88 106 MET A CA 1
ATOM 842 C C . MET A 1 106 ? 20.687 -1.342 -12.754 1.00 90.88 106 MET A C 1
ATOM 844 O O . MET A 1 106 ? 20.411 -0.174 -12.495 1.00 90.88 106 MET A O 1
ATOM 848 N N . THR A 1 107 ? 21.930 -1.810 -12.687 1.00 89.12 107 THR A N 1
ATOM 849 C CA . THR A 1 107 ? 23.074 -0.962 -12.334 1.00 89.12 107 THR A CA 1
ATOM 850 C C . THR A 1 107 ? 24.023 -0.883 -13.521 1.00 89.12 107 THR A C 1
ATOM 852 O O . THR A 1 107 ? 24.460 -1.908 -14.042 1.00 89.12 107 THR A O 1
ATOM 855 N N . CYS A 1 108 ? 24.349 0.329 -13.963 1.00 85.69 108 CYS A N 1
ATOM 856 C CA . CYS A 1 108 ? 25.315 0.577 -15.029 1.00 85.69 108 CYS A CA 1
ATOM 857 C C . CYS A 1 108 ? 26.226 1.730 -14.611 1.00 85.69 108 CYS A C 1
ATOM 859 O O . CYS A 1 108 ? 25.737 2.778 -14.214 1.00 85.69 108 CYS A O 1
ATOM 861 N N . ASN A 1 109 ? 27.547 1.543 -14.671 1.00 87.19 109 ASN A N 1
ATOM 862 C CA . ASN A 1 109 ? 28.531 2.579 -14.323 1.00 87.19 109 ASN A CA 1
ATOM 863 C C . ASN A 1 109 ? 28.319 3.237 -12.942 1.00 87.19 109 ASN A C 1
ATOM 865 O O . ASN A 1 109 ? 28.585 4.423 -12.785 1.00 87.19 109 ASN A O 1
ATOM 869 N N . LYS A 1 110 ? 27.890 2.456 -11.937 1.00 83.69 110 LYS A N 1
ATOM 870 C CA . LYS A 1 110 ? 27.533 2.919 -10.577 1.00 83.69 110 LYS A CA 1
ATOM 871 C C . LYS A 1 110 ? 26.277 3.800 -10.492 1.00 83.69 110 LYS A C 1
ATOM 873 O O . LYS A 1 110 ? 26.004 4.350 -9.434 1.00 83.69 110 LYS A O 1
ATOM 878 N N . GLU A 1 111 ? 25.505 3.905 -11.566 1.00 88.31 111 GLU A N 1
ATOM 879 C CA . GLU A 1 111 ? 24.180 4.519 -11.558 1.00 88.31 111 GLU A CA 1
ATOM 880 C C . GLU A 1 111 ? 23.101 3.435 -11.586 1.00 88.31 111 GLU A C 1
ATOM 882 O O . GLU A 1 111 ? 23.269 2.379 -12.211 1.00 88.31 111 GLU A O 1
ATOM 887 N N . HIS A 1 112 ? 21.992 3.703 -10.901 1.00 90.94 112 HIS A N 1
ATOM 888 C CA . HIS A 1 112 ? 20.837 2.817 -10.859 1.00 90.94 112 HIS A CA 1
ATOM 889 C C . HIS A 1 112 ? 19.749 3.310 -11.804 1.00 90.94 112 HIS A C 1
ATOM 891 O O . HIS A 1 112 ? 19.432 4.497 -11.862 1.00 90.94 112 HIS A O 1
ATOM 897 N N . PHE A 1 113 ? 19.172 2.361 -12.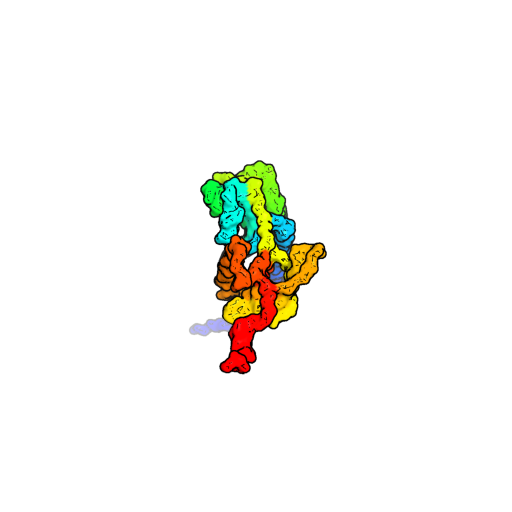525 1.00 95.62 113 PHE A N 1
ATOM 898 C CA . PHE A 1 113 ? 18.094 2.577 -13.468 1.00 95.62 113 PHE A CA 1
ATOM 899 C C . PHE A 1 113 ? 16.980 1.578 -13.201 1.00 95.62 113 PHE A C 1
ATOM 901 O O . PHE A 1 113 ? 17.231 0.445 -12.797 1.00 95.62 113 PHE A O 1
ATOM 908 N N . TYR A 1 114 ? 15.760 1.974 -13.519 1.00 97.19 114 TYR A N 1
ATOM 909 C CA . TYR A 1 114 ? 14.572 1.148 -13.423 1.00 97.19 114 TYR A CA 1
ATOM 910 C C . TYR A 1 114 ? 13.963 0.975 -14.804 1.00 97.19 114 TYR A C 1
ATOM 912 O O . TYR A 1 114 ? 13.984 1.901 -15.620 1.00 97.19 114 TYR A O 1
ATOM 920 N N . THR A 1 115 ? 13.403 -0.202 -15.059 1.00 97.38 115 THR A N 1
ATOM 921 C CA . THR A 1 115 ? 12.696 -0.509 -16.302 1.00 97.38 115 THR A CA 1
ATOM 922 C C . THR A 1 115 ? 11.522 -1.454 -16.059 1.00 97.38 115 THR A C 1
ATOM 924 O O . THR A 1 115 ? 11.562 -2.297 -15.161 1.00 97.38 115 THR A O 1
ATOM 927 N N . LEU A 1 116 ? 10.472 -1.303 -16.866 1.00 97.38 116 LEU A N 1
ATOM 928 C CA . LEU A 1 116 ? 9.325 -2.216 -16.921 1.00 97.38 116 LEU A CA 1
ATOM 929 C C . LEU A 1 116 ? 9.361 -3.112 -18.167 1.00 97.38 116 LEU A C 1
ATOM 931 O O . LEU A 1 116 ? 8.764 -4.183 -18.175 1.00 97.38 116 LEU A O 1
ATOM 935 N N . ASP A 1 117 ? 10.057 -2.686 -19.221 1.00 95.62 117 ASP A N 1
ATOM 936 C CA . ASP A 1 117 ? 10.062 -3.326 -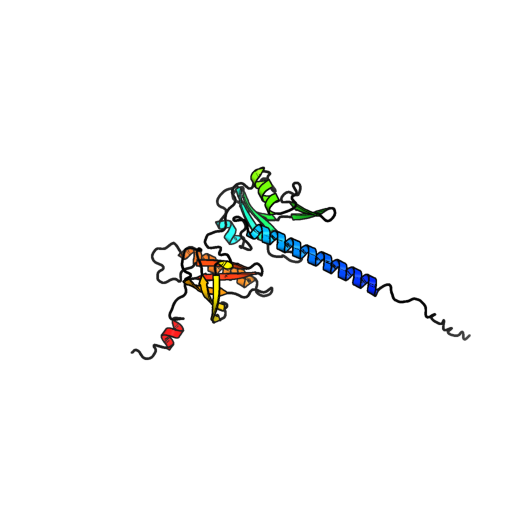20.541 1.00 95.62 117 ASP A CA 1
ATOM 937 C C . ASP A 1 117 ? 11.459 -3.801 -20.990 1.00 95.62 117 ASP A C 1
ATOM 939 O O . ASP A 1 117 ? 11.625 -4.307 -22.100 1.00 95.62 117 ASP A O 1
ATOM 943 N N . GLY A 1 118 ? 12.483 -3.615 -20.150 1.00 94.81 118 GLY A N 1
ATOM 944 C CA . GLY A 1 118 ? 13.877 -3.959 -20.436 1.00 94.81 118 GLY A CA 1
ATOM 945 C C . GLY A 1 118 ? 14.600 -2.988 -21.378 1.00 94.81 118 GLY A C 1
ATOM 946 O O . GLY A 1 118 ? 15.808 -3.129 -21.582 1.00 94.81 118 GLY A O 1
ATOM 947 N N . THR A 1 119 ? 13.898 -2.001 -21.939 1.00 94.75 119 THR A N 1
ATOM 948 C CA . THR A 1 119 ? 14.400 -1.106 -22.991 1.00 94.75 119 THR A CA 1
ATOM 949 C C . THR A 1 119 ? 14.451 0.340 -22.514 1.00 94.75 119 THR A C 1
ATOM 951 O O . THR A 1 119 ? 15.516 0.961 -22.541 1.00 94.75 119 THR A O 1
ATOM 954 N N . ASN A 1 120 ? 13.321 0.872 -22.047 1.00 96.38 120 ASN A N 1
ATOM 955 C CA . ASN A 1 120 ? 13.203 2.229 -21.538 1.00 96.38 120 ASN A CA 1
ATOM 956 C C . ASN A 1 120 ? 13.625 2.267 -20.069 1.00 96.38 120 ASN A C 1
ATOM 958 O O . ASN A 1 120 ? 13.208 1.433 -19.262 1.00 96.38 120 ASN A O 1
ATOM 962 N N . LYS A 1 121 ? 14.494 3.225 -19.733 1.00 96.31 121 LYS A N 1
ATOM 963 C CA . LYS A 1 121 ? 15.152 3.320 -18.428 1.00 96.31 121 LYS A CA 1
ATOM 964 C C . LYS A 1 121 ? 14.966 4.706 -17.836 1.00 96.31 121 LYS A C 1
ATOM 966 O O . LYS A 1 121 ? 15.129 5.703 -18.538 1.00 96.31 121 LYS A O 1
ATOM 971 N N . CYS A 1 122 ? 14.682 4.766 -16.542 1.00 96.81 122 CYS A N 1
ATOM 972 C CA . CYS A 1 122 ? 14.659 6.010 -15.773 1.00 96.81 122 CYS A CA 1
ATOM 973 C C . CYS A 1 122 ? 15.419 5.831 -14.457 1.00 96.81 122 CYS A C 1
ATOM 975 O O . CYS A 1 122 ? 15.579 4.708 -13.990 1.00 96.81 122 CYS A O 1
ATOM 977 N N . ASN A 1 123 ? 15.866 6.929 -13.849 1.00 94.94 123 ASN A N 1
ATOM 978 C CA . ASN A 1 123 ? 16.668 6.896 -12.616 1.00 94.94 123 ASN A CA 1
ATOM 979 C C . ASN A 1 123 ? 15.811 6.781 -11.344 1.00 94.94 123 ASN A C 1
ATOM 981 O O . ASN A 1 123 ? 16.345 6.688 -10.244 1.00 94.94 123 ASN A O 1
ATOM 985 N N . ASP A 1 124 ? 14.486 6.808 -11.486 1.00 95.12 124 ASP A N 1
ATOM 986 C CA . ASP A 1 124 ? 13.526 6.625 -10.406 1.00 95.12 124 ASP A CA 1
ATOM 987 C C . ASP A 1 124 ? 12.239 5.971 -10.928 1.00 95.12 124 ASP A C 1
ATOM 989 O O . ASP A 1 124 ? 11.853 6.115 -12.095 1.00 95.12 124 ASP A O 1
ATOM 993 N N . ILE A 1 125 ? 11.578 5.233 -10.038 1.00 97.56 125 ILE A N 1
ATOM 994 C CA . ILE A 1 125 ? 10.405 4.409 -10.353 1.00 97.56 125 ILE A CA 1
ATOM 995 C C . ILE A 1 125 ? 9.200 5.275 -10.744 1.00 97.56 125 ILE A C 1
ATOM 997 O O . ILE A 1 125 ? 8.441 4.926 -11.650 1.00 97.56 125 ILE A O 1
ATOM 1001 N N . VAL A 1 126 ? 9.031 6.426 -10.091 1.00 98.12 126 VAL A N 1
ATOM 1002 C CA . VAL A 1 126 ? 7.904 7.335 -10.332 1.00 98.12 126 VAL A CA 1
ATOM 1003 C C . VAL A 1 126 ? 7.948 7.884 -11.758 1.00 98.12 126 VAL A C 1
ATOM 1005 O O . VAL A 1 126 ? 6.942 7.845 -12.470 1.00 98.12 126 VAL A O 1
ATOM 1008 N N . ASN A 1 127 ? 9.112 8.349 -12.211 1.00 97.94 127 ASN A N 1
ATOM 1009 C CA . ASN A 1 127 ? 9.299 8.856 -13.564 1.00 97.94 127 ASN A CA 1
ATOM 1010 C C . ASN A 1 127 ? 9.211 7.750 -14.612 1.00 97.94 127 ASN A C 1
ATOM 1012 O O . ASN A 1 127 ? 8.635 7.995 -15.669 1.00 97.94 127 ASN A O 1
ATOM 1016 N N . LEU A 1 128 ? 9.685 6.534 -14.318 1.00 98.50 128 LEU A N 1
ATOM 1017 C CA . LEU A 1 128 ? 9.487 5.380 -15.201 1.00 98.50 128 LEU A CA 1
ATOM 1018 C C . LEU A 1 128 ? 7.997 5.142 -15.482 1.00 98.50 128 LEU A C 1
ATOM 1020 O O . LEU A 1 128 ? 7.578 4.990 -16.630 1.00 98.50 128 LEU A O 1
ATOM 1024 N N . VAL A 1 129 ? 7.176 5.146 -14.434 1.00 98.44 129 VAL A N 1
ATOM 1025 C CA . VAL A 1 129 ? 5.733 4.904 -14.559 1.00 98.44 129 VAL A CA 1
ATOM 1026 C C . VAL A 1 129 ? 5.049 6.067 -15.270 1.00 98.44 129 VAL A C 1
ATOM 1028 O O . VAL A 1 129 ? 4.268 5.844 -16.195 1.00 98.44 129 VAL A O 1
ATOM 1031 N N . LYS A 1 130 ? 5.385 7.314 -14.911 1.00 98.25 130 LYS A N 1
ATOM 1032 C CA . LYS A 1 130 ? 4.883 8.520 -15.593 1.00 98.25 130 LYS A CA 1
ATOM 1033 C C . LYS A 1 130 ? 5.279 8.544 -17.071 1.00 98.25 130 LYS A C 1
ATOM 1035 O O . LYS A 1 130 ? 4.478 8.973 -17.901 1.00 98.25 130 LYS A O 1
ATOM 1040 N N . PHE A 1 131 ? 6.462 8.049 -17.422 1.00 98.44 131 PHE A N 1
ATOM 1041 C CA . PHE A 1 131 ? 6.905 7.897 -18.803 1.00 98.44 131 PHE A CA 1
ATOM 1042 C C . PHE A 1 131 ? 6.021 6.903 -19.561 1.00 98.44 131 PHE A C 1
ATOM 1044 O O . PHE A 1 131 ? 5.440 7.282 -20.577 1.00 98.44 131 PHE A O 1
ATOM 1051 N N . HIS A 1 132 ? 5.839 5.675 -19.064 1.00 98.50 132 HIS A N 1
ATOM 1052 C CA . HIS A 1 132 ? 4.988 4.676 -19.729 1.00 98.50 132 HIS A CA 1
ATOM 1053 C C . HIS A 1 132 ? 3.525 5.127 -19.830 1.00 98.50 132 HIS A C 1
ATOM 1055 O O . HIS A 1 132 ? 2.888 4.949 -20.868 1.00 98.50 132 HIS A O 1
ATOM 1061 N N . HIS A 1 133 ? 3.009 5.773 -18.783 1.00 98.38 133 HIS A N 1
ATOM 1062 C CA . HIS A 1 133 ? 1.663 6.335 -18.765 1.00 98.38 133 HIS A CA 1
ATOM 1063 C C . HIS A 1 133 ? 1.497 7.503 -19.752 1.00 98.38 133 HIS A C 1
ATOM 1065 O O . HIS A 1 133 ? 0.511 7.559 -20.473 1.00 98.38 133 HIS A O 1
ATOM 1071 N N . SER A 1 134 ? 2.445 8.435 -19.852 1.00 98.12 134 SER A N 1
ATOM 1072 C CA . SER A 1 134 ? 2.302 9.589 -20.760 1.00 98.12 134 SER A CA 1
ATOM 1073 C C . SER A 1 134 ? 2.572 9.240 -22.226 1.00 98.12 134 SER A C 1
ATOM 1075 O O . SER A 1 134 ? 1.855 9.697 -23.113 1.00 98.12 134 SER A O 1
ATOM 1077 N N . SER A 1 135 ? 3.582 8.409 -22.485 1.00 97.88 135 SER A N 1
ATOM 1078 C CA . SER A 1 135 ? 3.986 7.997 -23.836 1.00 97.88 135 SER A CA 1
ATOM 1079 C C . SER A 1 135 ? 3.128 6.876 -24.422 1.00 97.88 135 SER A C 1
ATOM 1081 O O . SER A 1 135 ? 3.212 6.614 -25.620 1.00 97.88 135 SER A O 1
ATOM 1083 N N . GLN A 1 136 ? 2.318 6.207 -23.589 1.00 97.62 136 GLN A N 1
ATOM 1084 C CA . GLN A 1 136 ? 1.522 5.033 -23.957 1.00 97.62 136 GLN A CA 1
ATOM 1085 C C . GLN A 1 136 ? 2.372 3.866 -24.504 1.00 97.62 136 GLN A C 1
ATOM 1087 O O . GLN A 1 136 ? 1.859 2.992 -25.208 1.00 97.62 136 GLN A O 1
ATOM 1092 N N . ILE A 1 137 ? 3.666 3.822 -24.161 1.00 97.50 137 ILE A N 1
ATOM 1093 C CA . ILE A 1 137 ? 4.556 2.713 -24.514 1.00 97.50 137 ILE A CA 1
ATOM 1094 C C . ILE A 1 137 ? 4.136 1.466 -23.722 1.00 97.50 137 ILE A C 1
ATOM 1096 O O . ILE A 1 137 ? 4.099 1.515 -22.487 1.00 97.50 137 ILE A O 1
ATOM 1100 N N . PRO A 1 138 ? 3.820 0.349 -24.403 1.00 97.00 138 PRO A N 1
ATOM 1101 C CA . PRO A 1 138 ? 3.340 -0.857 -23.749 1.00 97.00 138 PRO A CA 1
ATOM 1102 C C . PRO A 1 138 ? 4.440 -1.551 -22.941 1.00 97.00 138 PRO A C 1
ATOM 1104 O O . PRO A 1 138 ? 5.616 -1.523 -23.293 1.00 97.00 138 PRO A O 1
ATOM 1107 N N . VAL A 1 139 ? 4.011 -2.231 -21.886 1.00 95.56 139 VAL A N 1
ATOM 1108 C CA . VAL A 1 139 ? 4.799 -3.134 -21.052 1.00 95.56 139 VAL A CA 1
ATOM 1109 C C . VAL A 1 139 ? 4.385 -4.576 -21.370 1.00 95.56 139 VAL A C 1
ATOM 1111 O O . VAL A 1 139 ? 3.200 -4.878 -21.557 1.00 95.56 139 VAL A O 1
ATOM 1114 N N . GLY A 1 140 ? 5.360 -5.486 -21.449 1.00 90.25 140 GLY A N 1
ATOM 1115 C CA . GLY A 1 140 ? 5.121 -6.895 -21.778 1.00 90.25 140 GLY A CA 1
ATOM 1116 C C . GLY A 1 140 ? 4.394 -7.089 -23.117 1.00 90.25 140 GLY A C 1
ATOM 1117 O O . GLY A 1 140 ? 4.679 -6.414 -24.102 1.00 90.25 140 GLY A O 1
ATOM 1118 N N . ASP A 1 141 ? 3.425 -8.007 -23.149 1.00 83.12 141 ASP A N 1
ATOM 1119 C CA . ASP A 1 141 ? 2.799 -8.477 -24.394 1.00 83.12 141 ASP A CA 1
ATOM 1120 C C . ASP A 1 141 ? 1.879 -7.467 -25.101 1.00 83.12 141 ASP A C 1
ATOM 1122 O O . ASP A 1 141 ? 1.448 -7.782 -26.212 1.00 83.12 141 ASP A O 1
ATOM 1126 N N . LYS A 1 142 ? 1.528 -6.327 -24.462 1.00 92.69 142 LYS A N 1
ATOM 1127 C CA . LYS A 1 142 ? 0.714 -5.192 -24.993 1.00 92.69 142 LYS A CA 1
ATOM 1128 C C . LYS A 1 142 ? 0.154 -4.247 -23.919 1.00 92.69 142 LYS A C 1
ATOM 1130 O O . LYS A 1 142 ? -0.599 -3.339 -24.260 1.00 92.69 142 LYS A O 1
ATOM 1135 N N . PHE A 1 143 ? 0.423 -4.479 -22.640 1.00 97.56 143 PHE A N 1
ATOM 1136 C CA . PHE A 1 143 ? -0.262 -3.753 -21.579 1.00 97.56 143 PHE A CA 1
ATOM 1137 C C . PHE A 1 143 ? 0.150 -2.279 -21.568 1.00 97.56 143 PHE A C 1
ATOM 1139 O O . PHE A 1 143 ? 1.307 -1.951 -21.332 1.00 97.56 143 PHE A O 1
ATOM 1146 N N . THR A 1 144 ? -0.805 -1.383 -21.806 1.00 98.06 144 THR A N 1
ATOM 1147 C CA . THR A 1 144 ? -0.578 0.061 -21.728 1.00 98.06 144 THR A CA 1
ATOM 1148 C C . THR A 1 144 ? -1.174 0.615 -20.442 1.00 98.06 144 THR A C 1
ATOM 1150 O O . THR A 1 144 ? -2.352 0.401 -20.157 1.00 98.06 144 THR A O 1
ATOM 1153 N N . LEU A 1 145 ? -0.370 1.371 -19.697 1.00 98.50 145 LEU A N 1
ATOM 1154 C CA . LEU A 1 145 ? -0.795 2.085 -18.497 1.00 98.50 145 LEU A CA 1
ATOM 1155 C C . LEU A 1 145 ? -1.679 3.264 -18.927 1.00 98.50 145 LEU A C 1
ATOM 1157 O O . LEU A 1 145 ? -1.182 4.217 -19.526 1.00 98.50 145 LEU A O 1
ATOM 1161 N N . ARG A 1 146 ? -2.990 3.192 -18.671 1.00 98.44 146 ARG A N 1
ATOM 1162 C CA . ARG A 1 146 ? -3.959 4.213 -19.116 1.00 98.44 146 ARG A CA 1
ATOM 1163 C C . ARG A 1 146 ? -4.587 4.976 -17.968 1.00 98.44 146 ARG A C 1
ATOM 1165 O O . ARG A 1 146 ? -4.624 6.195 -18.016 1.00 98.44 146 ARG A O 1
ATOM 1172 N N . GLN A 1 147 ? -5.096 4.264 -16.970 1.00 98.50 147 GLN A N 1
ATOM 1173 C CA . GLN A 1 147 ? -5.818 4.872 -15.862 1.00 98.50 147 GLN A CA 1
ATOM 1174 C C . GLN A 1 147 ? -5.165 4.459 -14.542 1.00 98.50 147 GLN A C 1
ATOM 1176 O O . GLN A 1 147 ? -5.290 3.298 -14.147 1.00 98.50 147 GLN A O 1
ATOM 1181 N N . PRO A 1 148 ? -4.475 5.376 -13.843 1.00 98.44 148 PRO A N 1
ATOM 1182 C CA . PRO A 1 148 ? -4.024 5.091 -12.494 1.00 98.44 148 PRO A CA 1
ATOM 1183 C C . PRO A 1 148 ? -5.246 4.935 -11.583 1.00 98.44 148 PRO A C 1
ATOM 1185 O O . PRO A 1 148 ? -6.178 5.747 -11.623 1.00 98.44 148 PRO A O 1
ATOM 1188 N N . VAL A 1 149 ? -5.240 3.889 -10.767 1.00 98.56 149 VAL A N 1
ATOM 1189 C CA . VAL A 1 149 ? -6.206 3.676 -9.691 1.00 98.56 149 VAL A CA 1
ATOM 1190 C C . VAL A 1 149 ? -5.619 4.258 -8.415 1.00 98.56 149 VAL A C 1
ATOM 1192 O O . VAL A 1 149 ? -4.509 3.905 -8.036 1.00 98.56 149 VAL A O 1
ATOM 1195 N N . CYS A 1 150 ? -6.346 5.176 -7.778 1.00 97.44 150 CYS A N 1
ATOM 1196 C CA . CYS A 1 150 ? -5.887 5.828 -6.555 1.00 97.44 150 CYS A CA 1
ATOM 1197 C C . CYS A 1 150 ? -6.188 4.992 -5.294 1.00 97.44 150 CYS A C 1
ATOM 1199 O O . CYS A 1 150 ? -7.148 4.210 -5.264 1.00 97.44 150 CYS A O 1
ATOM 1201 N N . LYS A 1 151 ? -5.424 5.242 -4.222 1.00 94.62 151 LYS A N 1
ATOM 1202 C CA . LYS A 1 151 ? -5.640 4.773 -2.848 1.00 94.62 151 LYS A CA 1
ATOM 1203 C C . LYS A 1 151 ? -7.102 4.970 -2.465 1.00 94.62 151 LYS A C 1
ATOM 1205 O O . LYS A 1 151 ? -7.696 6.035 -2.653 1.00 94.62 151 LYS A O 1
ATOM 1210 N N . GLN A 1 152 ? -7.700 3.927 -1.916 1.00 93.62 152 GLN A N 1
ATOM 1211 C CA . GLN A 1 152 ? -9.095 3.950 -1.518 1.00 93.62 152 GLN A CA 1
ATOM 1212 C C . GLN A 1 152 ? -9.279 4.692 -0.185 1.00 93.62 152 GLN A C 1
ATOM 1214 O O . GLN A 1 152 ? -8.374 4.697 0.645 1.00 93.62 152 GLN A O 1
ATOM 1219 N N . PRO A 1 153 ? -10.470 5.248 0.115 1.00 91.75 153 PRO A N 1
ATOM 1220 C CA . PRO A 1 153 ? -10.701 5.978 1.370 1.00 91.75 153 PRO A CA 1
ATOM 1221 C C . PRO A 1 153 ? -10.444 5.170 2.653 1.00 91.75 153 PRO A C 1
ATOM 1223 O O . PRO A 1 153 ? -10.257 5.749 3.720 1.00 91.75 153 PRO A O 1
ATOM 1226 N N . TRP A 1 154 ? -10.481 3.837 2.558 1.00 92.56 154 TRP A N 1
ATOM 1227 C CA . TRP A 1 154 ? -10.198 2.918 3.659 1.00 92.56 154 TRP A CA 1
ATOM 1228 C C . TRP A 1 154 ? -8.704 2.584 3.807 1.00 92.56 154 TRP A C 1
ATOM 1230 O O . TRP A 1 154 ? -8.345 1.931 4.781 1.00 92.56 154 TRP A O 1
ATOM 1240 N N . GLU A 1 155 ? -7.838 3.010 2.888 1.00 93.31 155 GLU A N 1
ATOM 1241 C CA . GLU A 1 155 ? -6.378 2.919 3.006 1.00 93.31 155 GLU A CA 1
ATOM 1242 C C . GLU A 1 155 ? -5.876 4.139 3.788 1.00 93.31 155 GLU A C 1
ATOM 1244 O O . GLU A 1 155 ? -5.674 5.230 3.255 1.00 93.31 155 GLU A O 1
ATOM 1249 N N . LEU A 1 156 ? -5.753 3.980 5.103 1.00 91.94 156 LEU A N 1
ATOM 1250 C CA . LEU A 1 156 ? -5.406 5.056 6.021 1.00 91.94 156 LEU A CA 1
ATOM 1251 C C . LEU A 1 156 ? -3.890 5.192 6.1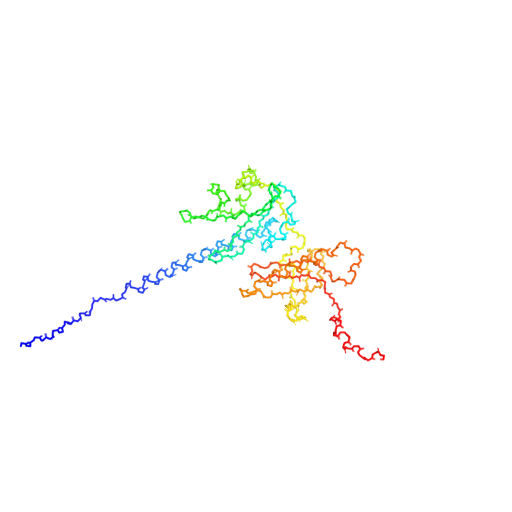47 1.00 91.94 156 LEU A C 1
ATOM 1253 O O . LEU A 1 156 ? -3.174 4.206 6.316 1.00 91.94 156 LEU A O 1
ATOM 1257 N N . THR A 1 157 ? -3.407 6.432 6.152 1.00 89.12 157 THR A N 1
ATOM 1258 C CA . THR A 1 157 ? -2.008 6.718 6.474 1.00 89.12 157 THR A CA 1
ATOM 1259 C C . THR A 1 157 ? -1.785 6.681 7.986 1.00 89.12 157 THR A C 1
ATOM 1261 O O . THR A 1 157 ? -2.706 6.928 8.777 1.00 89.12 157 THR A O 1
ATOM 1264 N N . SER A 1 158 ? -0.559 6.374 8.411 1.00 86.69 158 SER A N 1
ATOM 1265 C CA . SER A 1 158 ? -0.216 6.255 9.832 1.00 86.69 158 SER A CA 1
ATOM 1266 C C . SER A 1 158 ? -0.446 7.535 10.631 1.00 86.69 158 SER A C 1
ATOM 1268 O O . SER A 1 158 ? -0.728 7.463 11.823 1.00 86.69 158 SER A O 1
ATOM 1270 N N . GLU A 1 159 ? -0.373 8.700 9.993 1.00 88.19 159 GLU A N 1
ATOM 1271 C CA . GLU A 1 159 ? -0.494 10.012 10.639 1.00 88.19 159 GLU A CA 1
ATOM 1272 C C . GLU A 1 159 ? -1.935 10.301 11.065 1.00 88.19 159 GLU A C 1
ATOM 1274 O O . GLU A 1 159 ? -2.164 11.083 11.987 1.00 88.19 159 GLU A O 1
ATOM 1279 N N . LYS A 1 160 ? -2.920 9.650 10.427 1.00 91.00 160 LYS A N 1
ATOM 1280 C CA . LYS A 1 160 ? -4.336 9.805 10.777 1.00 91.00 160 LYS A CA 1
ATOM 1281 C C . LYS A 1 160 ? -4.700 9.129 12.093 1.00 91.00 160 LYS A C 1
ATOM 1283 O O . LYS A 1 160 ? -5.776 9.413 12.613 1.00 91.00 160 LYS A O 1
ATOM 1288 N N . VAL A 1 161 ? -3.869 8.224 12.616 1.00 93.75 161 VAL A N 1
ATOM 1289 C CA . VAL A 1 161 ? -4.249 7.315 13.704 1.00 93.75 161 VAL A CA 1
ATOM 1290 C C . VAL A 1 161 ? -3.185 7.290 14.795 1.00 93.75 161 VAL A C 1
ATOM 1292 O O . VAL A 1 161 ? -2.031 6.938 14.566 1.00 93.75 161 VAL A O 1
ATOM 1295 N N . LYS A 1 162 ? -3.595 7.582 16.031 1.00 94.56 162 LYS A N 1
ATOM 1296 C CA . LYS A 1 162 ? -2.729 7.530 17.211 1.00 94.56 162 LYS A CA 1
ATOM 1297 C C . LYS A 1 162 ? -3.220 6.472 18.190 1.00 94.56 162 LYS A C 1
ATOM 1299 O O . LYS A 1 162 ? -4.309 6.598 18.739 1.00 94.56 162 LYS A O 1
ATOM 1304 N N . MET A 1 163 ? -2.397 5.462 18.461 1.00 94.56 163 MET A N 1
ATOM 1305 C CA . MET A 1 163 ? -2.651 4.505 19.546 1.00 94.56 163 MET A CA 1
ATOM 1306 C C . MET A 1 163 ? -2.405 5.175 20.906 1.00 94.56 163 MET A C 1
ATOM 1308 O O . MET A 1 163 ? -1.409 5.880 21.069 1.00 94.56 163 MET A O 1
ATOM 1312 N N . ILE A 1 164 ? -3.298 4.953 21.874 1.00 95.75 164 ILE A N 1
ATOM 1313 C CA . ILE A 1 164 ? -3.196 5.509 23.232 1.00 95.75 164 ILE A CA 1
ATOM 1314 C C . ILE A 1 164 ? -2.916 4.405 24.245 1.00 95.75 164 ILE A C 1
ATOM 1316 O O . ILE A 1 164 ? -1.867 4.405 24.881 1.00 95.75 164 ILE A O 1
ATOM 1320 N N . THR A 1 165 ? -3.859 3.482 24.429 1.00 95.38 165 THR A N 1
ATOM 1321 C CA . THR A 1 165 ? -3.783 2.484 25.500 1.00 95.38 165 THR A CA 1
ATOM 1322 C C . THR A 1 165 ? -4.251 1.128 25.017 1.00 95.38 165 THR A C 1
ATOM 1324 O O . THR A 1 165 ? -5.186 1.023 24.224 1.00 95.38 165 THR A O 1
ATOM 1327 N N . LYS A 1 166 ? -3.596 0.071 25.486 1.00 95.19 166 LYS A N 1
ATOM 1328 C CA . LYS A 1 166 ? -3.981 -1.299 25.169 1.00 95.19 166 LYS A CA 1
ATOM 1329 C C . LYS A 1 166 ? -5.215 -1.664 25.992 1.00 95.19 166 LYS A C 1
ATOM 1331 O O . LYS A 1 166 ? -5.164 -1.653 27.217 1.00 95.19 166 LYS A O 1
ATOM 1336 N N . ILE A 1 167 ? -6.304 -2.012 25.314 1.00 92.69 167 ILE A N 1
ATOM 1337 C CA . ILE A 1 167 ? -7.591 -2.361 25.938 1.00 92.69 167 ILE A CA 1
ATOM 1338 C C . ILE A 1 167 ? -7.876 -3.864 25.910 1.00 92.69 167 ILE A C 1
ATOM 1340 O O . ILE A 1 167 ? -8.749 -4.338 26.629 1.00 92.69 167 ILE A O 1
ATOM 1344 N N . GLY A 1 168 ? -7.135 -4.632 25.109 1.00 89.44 168 GLY A N 1
ATOM 1345 C CA . GLY A 1 168 ? -7.282 -6.080 25.063 1.00 89.44 168 GLY A CA 1
ATOM 1346 C C . GLY A 1 168 ? -6.108 -6.793 24.402 1.00 89.44 168 GLY A C 1
ATOM 1347 O O . GLY A 1 168 ? -5.361 -6.226 23.604 1.00 89.44 168 GLY A O 1
ATOM 1348 N N . SER A 1 169 ? -5.953 -8.071 24.731 1.00 90.06 169 SER A N 1
ATOM 1349 C CA . SER A 1 169 ? -5.090 -9.001 24.001 1.00 90.06 169 SER A CA 1
ATOM 1350 C C . SER A 1 169 ? -5.601 -10.424 24.108 1.00 90.06 169 SER A C 1
ATOM 1352 O O . SER A 1 169 ? -6.098 -10.828 25.157 1.00 90.06 169 SER A O 1
ATOM 1354 N N . GLY A 1 170 ? -5.421 -11.195 23.042 1.00 78.88 170 GLY A N 1
ATOM 1355 C CA . GLY A 1 170 ? -5.719 -12.621 23.014 1.00 78.88 170 GLY A CA 1
ATOM 1356 C C . GLY A 1 170 ? -5.167 -13.283 21.757 1.00 78.88 170 GLY A C 1
ATOM 1357 O O . GLY A 1 170 ? -4.325 -12.713 21.067 1.00 78.88 170 GLY A O 1
ATOM 1358 N N . ALA A 1 171 ? -5.686 -14.469 21.432 1.00 72.56 171 ALA A N 1
ATOM 1359 C CA . ALA A 1 171 ? -5.271 -15.238 20.255 1.00 72.56 171 ALA A CA 1
ATOM 1360 C C . ALA A 1 171 ? -5.422 -14.466 18.925 1.00 72.56 171 ALA A C 1
ATOM 1362 O O . ALA A 1 171 ? -4.702 -14.728 17.972 1.00 72.56 171 ALA A O 1
ATOM 1363 N N . TYR A 1 172 ? -6.324 -13.481 18.874 1.00 71.38 172 TYR A N 1
ATOM 1364 C CA . TYR A 1 172 ? -6.617 -12.680 17.680 1.00 71.38 172 TYR A CA 1
ATOM 1365 C C . TYR A 1 172 ? -5.758 -11.412 17.540 1.00 71.38 172 TYR A C 1
ATOM 1367 O O . TYR A 1 172 ? -6.016 -10.605 16.645 1.00 71.38 172 TYR A O 1
ATOM 1375 N N . GLY A 1 173 ? -4.768 -11.223 18.418 1.00 83.81 173 GLY A N 1
ATOM 1376 C CA . GLY A 1 173 ? -3.898 -10.050 18.453 1.00 83.81 173 GLY A CA 1
ATOM 1377 C C . GLY A 1 173 ? -4.188 -9.104 19.619 1.00 83.81 173 GLY A C 1
ATOM 1378 O O . GLY A 1 173 ? -4.842 -9.459 20.605 1.00 83.81 173 GLY A O 1
ATOM 1379 N N . GLU A 1 174 ? -3.653 -7.893 19.513 1.00 91.56 174 GLU A N 1
ATOM 1380 C CA . GLU A 1 174 ? -3.833 -6.817 20.485 1.00 91.56 174 GLU A CA 1
ATOM 1381 C C . GLU A 1 174 ? -4.894 -5.838 19.988 1.00 91.56 174 GLU A C 1
ATOM 1383 O O . GLU A 1 174 ? -5.000 -5.571 18.791 1.00 91.56 174 GLU A O 1
ATOM 1388 N N . VAL A 1 175 ? -5.666 -5.278 20.914 1.00 93.31 175 VAL A N 1
ATOM 1389 C CA . VAL A 1 175 ? -6.601 -4.193 20.625 1.00 93.31 175 VAL A CA 1
ATOM 1390 C C . VAL A 1 175 ? -6.224 -3.003 21.487 1.00 93.31 175 VAL A C 1
ATOM 1392 O O . VAL A 1 175 ? -6.043 -3.122 22.702 1.00 93.31 175 VAL A O 1
ATOM 1395 N N . TRP A 1 176 ? -6.106 -1.855 20.841 1.00 95.44 176 TRP A N 1
ATOM 1396 C CA . TRP A 1 176 ? -5.755 -0.583 21.442 1.00 95.44 176 TRP A CA 1
ATOM 1397 C C . TRP A 1 176 ? -6.916 0.392 21.285 1.00 95.44 176 TRP A C 1
ATOM 1399 O O . TRP A 1 176 ? -7.547 0.435 20.235 1.00 95.44 176 TRP A O 1
ATOM 1409 N N . GLN A 1 177 ? -7.189 1.191 22.308 1.00 96.44 177 GLN A N 1
ATOM 1410 C CA . GLN A 1 177 ? -7.914 2.438 22.125 1.00 96.44 177 GLN A CA 1
ATOM 1411 C C . GLN A 1 177 ? -6.949 3.460 21.526 1.00 96.44 177 GLN A C 1
ATOM 1413 O O . GLN A 1 177 ? -5.774 3.536 21.908 1.00 96.44 177 GLN A O 1
ATOM 1418 N N . GLY A 1 178 ? -7.447 4.257 20.596 1.00 96.75 178 GLY A N 1
ATOM 1419 C CA . GLY A 1 178 ? -6.714 5.348 19.985 1.00 96.75 178 GLY A CA 1
ATOM 1420 C C . GLY A 1 178 ? -7.634 6.470 19.545 1.00 96.75 178 GLY A C 1
ATOM 1421 O O . GLY A 1 178 ? -8.833 6.439 19.805 1.00 96.75 178 GLY A O 1
ATOM 1422 N N . VAL A 1 179 ? -7.054 7.441 18.851 1.00 96.69 179 VAL A N 1
ATOM 1423 C CA . VAL A 1 179 ? -7.777 8.569 18.258 1.00 96.69 179 VAL A CA 1
ATOM 1424 C C . VAL A 1 179 ? -7.479 8.624 16.774 1.00 96.69 179 VAL A C 1
ATOM 1426 O O . VAL A 1 179 ? -6.334 8.405 16.364 1.00 96.69 179 VAL A O 1
ATOM 1429 N N . MET A 1 180 ? -8.496 8.936 15.979 1.00 95.69 180 MET A N 1
ATOM 1430 C CA . MET A 1 180 ? -8.366 9.129 14.542 1.00 95.69 180 MET A CA 1
ATOM 1431 C C . MET A 1 180 ? -8.753 10.552 14.139 1.00 95.69 180 MET A C 1
ATOM 1433 O O . MET A 1 180 ? -9.746 11.095 14.619 1.00 95.69 180 MET A O 1
ATOM 1437 N N . HIS A 1 181 ? -7.984 11.130 13.216 1.00 93.88 181 HIS A N 1
ATOM 1438 C CA . HIS A 1 181 ? -8.305 12.370 12.516 1.00 93.88 181 HIS A CA 1
ATOM 1439 C C . HIS A 1 181 ? -8.667 12.052 11.062 1.00 93.88 181 HIS A C 1
ATOM 1441 O O . HIS A 1 181 ? -7.814 11.652 10.271 1.00 93.88 181 HIS A O 1
ATOM 1447 N N . GLU A 1 182 ? -9.935 12.229 10.689 1.00 84.81 182 GLU A N 1
ATOM 1448 C CA . GLU A 1 182 ? -10.374 11.990 9.306 1.00 84.81 182 GLU A CA 1
ATOM 1449 C C . GLU A 1 182 ? -9.810 13.051 8.348 1.00 84.81 182 GLU A C 1
ATOM 1451 O O . GLU A 1 182 ? -9.302 12.728 7.272 1.00 84.81 182 GLU A O 1
ATOM 1456 N N . ASN A 1 183 ? -9.882 14.319 8.759 1.00 83.31 183 ASN A N 1
ATOM 1457 C CA . ASN A 1 183 ? -9.285 15.459 8.076 1.00 83.31 183 ASN A CA 1
ATOM 1458 C C . ASN A 1 183 ? -8.977 16.583 9.088 1.00 83.31 183 ASN A C 1
ATOM 1460 O O . ASN A 1 183 ? -9.547 16.576 10.182 1.00 83.31 183 ASN A O 1
ATOM 1464 N N . PRO A 1 184 ? -8.122 17.563 8.734 1.00 82.00 184 PRO A N 1
ATOM 1465 C CA . PRO A 1 184 ? -7.704 18.631 9.650 1.00 82.00 184 PRO A CA 1
ATOM 1466 C C . PRO A 1 184 ? -8.841 19.509 10.192 1.00 82.00 184 PRO A C 1
ATOM 1468 O O . PRO A 1 184 ? -8.671 20.159 11.218 1.00 82.00 184 PRO A O 1
ATOM 1471 N N . ASN A 1 185 ? -9.996 19.529 9.521 1.00 88.25 185 ASN A N 1
ATOM 1472 C CA . ASN A 1 185 ? -11.133 20.384 9.865 1.00 88.25 185 ASN A CA 1
ATOM 1473 C C . ASN A 1 185 ? -12.164 19.690 10.767 1.00 88.25 185 ASN A C 1
ATOM 1475 O O . ASN A 1 185 ? -13.130 20.326 11.189 1.00 88.25 185 ASN A O 1
ATOM 1479 N N . LYS A 1 186 ? -12.003 18.392 11.047 1.00 88.12 186 LYS A N 1
ATOM 1480 C CA . LYS A 1 186 ? -12.894 17.632 11.929 1.00 88.12 186 LYS A CA 1
ATOM 1481 C C . LYS A 1 186 ? -12.197 17.303 13.249 1.00 88.12 186 LYS A C 1
ATOM 1483 O O . LYS A 1 186 ? -10.993 17.032 13.252 1.00 88.12 186 LYS A O 1
ATOM 1488 N N . PRO A 1 187 ? -12.937 17.299 14.373 1.00 91.69 187 PRO A N 1
ATOM 1489 C CA . PRO A 1 187 ? -12.379 16.860 15.640 1.00 91.69 187 PRO A CA 1
ATOM 1490 C C . PRO A 1 187 ? -11.948 15.396 15.546 1.00 91.69 187 PRO A C 1
ATOM 1492 O O . PRO A 1 187 ? -12.542 14.594 14.820 1.00 91.69 187 PRO A O 1
ATOM 1495 N N . ALA A 1 188 ? -10.909 15.064 16.303 1.00 94.19 188 ALA A N 1
ATOM 1496 C CA . ALA A 1 188 ? -10.501 13.684 16.491 1.00 94.19 188 ALA A CA 1
ATOM 1497 C C . ALA A 1 188 ? -11.611 12.904 17.212 1.00 94.19 188 ALA A C 1
ATOM 1499 O O . ALA A 1 188 ? -12.327 13.473 18.039 1.00 94.19 188 ALA A O 1
ATOM 1500 N N . PHE A 1 189 ? -11.727 11.610 16.937 1.00 94.81 189 PHE A N 1
ATOM 1501 C CA . PHE A 1 189 ? -12.676 10.736 17.626 1.00 94.81 189 PHE A CA 1
ATOM 1502 C C . PHE A 1 189 ? -12.026 9.415 18.035 1.00 94.81 189 PHE A C 1
ATOM 1504 O O . PHE A 1 189 ? -11.039 8.979 17.433 1.00 94.81 189 PHE A O 1
ATOM 1511 N N . ASP A 1 190 ? -12.584 8.798 19.075 1.00 96.69 190 ASP A N 1
ATOM 1512 C CA . ASP A 1 190 ? -12.078 7.545 19.625 1.00 96.69 190 ASP A CA 1
ATOM 1513 C C . ASP A 1 190 ? -12.294 6.379 18.658 1.00 96.69 190 ASP A C 1
ATOM 1515 O O . ASP A 1 190 ? -13.363 6.200 18.067 1.00 96.69 190 ASP A O 1
ATOM 1519 N N . VAL A 1 191 ? -11.262 5.551 18.533 1.00 97.00 191 VAL A N 1
ATOM 1520 C CA . VAL A 1 191 ? -11.248 4.358 17.686 1.00 97.00 191 VAL A CA 1
ATOM 1521 C C . VAL A 1 191 ? -10.668 3.167 18.437 1.00 97.00 191 VAL A C 1
ATOM 1523 O O . VAL A 1 191 ? -9.822 3.310 19.322 1.00 97.00 191 VAL A O 1
ATOM 1526 N N . ALA A 1 192 ? -11.111 1.972 18.060 1.00 96.44 192 ALA A N 1
ATOM 1527 C CA . ALA A 1 192 ? -10.433 0.734 18.396 1.00 96.44 192 ALA A CA 1
ATOM 1528 C C . ALA A 1 192 ? -9.480 0.359 17.253 1.00 96.44 192 ALA A C 1
ATOM 1530 O O . ALA A 1 192 ? -9.835 0.404 16.076 1.00 96.44 192 ALA A O 1
ATOM 1531 N N . ILE A 1 193 ? -8.254 -0.009 17.608 1.00 95.31 193 ILE A N 1
ATOM 1532 C CA . ILE A 1 193 ? -7.174 -0.331 16.680 1.00 95.31 193 ILE A CA 1
ATOM 1533 C C . ILE A 1 193 ? -6.739 -1.758 16.971 1.00 95.31 193 ILE A C 1
ATOM 1535 O O . ILE A 1 193 ? -6.143 -2.042 18.014 1.00 95.31 193 ILE A O 1
ATOM 1539 N N . LYS A 1 194 ? -7.052 -2.670 16.055 1.00 92.88 194 LYS A N 1
ATOM 1540 C CA . LYS A 1 194 ? -6.597 -4.055 16.128 1.00 92.88 194 LYS A CA 1
ATOM 1541 C C . LYS A 1 194 ? -5.248 -4.182 15.443 1.00 92.88 194 LYS A C 1
ATOM 1543 O O . LYS A 1 194 ? -5.091 -3.781 14.292 1.00 92.88 194 LYS A O 1
ATOM 1548 N N . VAL A 1 195 ? -4.298 -4.766 16.160 1.00 89.94 195 VAL A N 1
ATOM 1549 C CA . VAL A 1 195 ? -2.919 -4.954 15.722 1.00 89.94 195 VAL A CA 1
ATOM 1550 C C . VAL A 1 195 ? -2.577 -6.433 15.831 1.00 89.94 195 VAL A C 1
ATOM 1552 O O . VAL A 1 195 ? -2.712 -7.037 16.900 1.00 89.94 195 VAL A O 1
ATOM 1555 N N . LYS A 1 196 ? -2.088 -7.019 14.739 1.00 83.31 196 LYS A N 1
ATOM 1556 C CA . LYS A 1 196 ? -1.379 -8.299 14.780 1.00 83.31 196 LYS A CA 1
ATOM 1557 C C . LYS A 1 196 ? 0.106 -8.010 14.599 1.00 83.31 196 LYS A C 1
ATOM 1559 O O . LYS A 1 196 ? 0.487 -7.344 13.645 1.00 83.31 196 LYS A O 1
ATOM 1564 N N . LYS A 1 197 ? 0.937 -8.475 15.535 1.00 73.56 197 LYS A N 1
ATOM 1565 C CA . LYS A 1 197 ? 2.395 -8.403 15.384 1.00 73.56 197 LYS A CA 1
ATOM 1566 C C . LYS A 1 197 ? 2.815 -9.476 14.392 1.00 73.56 197 LYS A C 1
ATOM 1568 O O . LYS A 1 197 ? 2.669 -10.664 14.690 1.00 73.56 197 LYS A O 1
ATOM 1573 N N . ILE A 1 198 ? 3.299 -9.040 13.238 1.00 73.19 198 ILE A N 1
ATOM 1574 C CA . ILE A 1 198 ? 3.727 -9.931 12.164 1.00 73.19 198 ILE A CA 1
ATOM 1575 C C . ILE A 1 198 ? 5.246 -10.089 12.244 1.00 73.19 198 ILE A C 1
ATOM 1577 O O . ILE A 1 198 ? 5.976 -9.125 12.471 1.00 73.19 198 ILE A O 1
ATOM 1581 N N . ASN A 1 199 ? 5.711 -11.322 12.125 1.00 72.00 199 ASN A N 1
ATOM 1582 C CA . ASN A 1 199 ? 7.101 -11.725 12.044 1.00 72.00 199 ASN A CA 1
ATOM 1583 C C . ASN A 1 199 ? 7.246 -12.786 10.938 1.00 72.00 199 ASN A C 1
ATOM 1585 O O . ASN A 1 199 ? 6.262 -13.234 10.347 1.00 72.00 199 ASN A O 1
ATOM 1589 N N . ALA A 1 200 ? 8.483 -13.194 10.656 1.00 68.94 200 ALA A N 1
ATOM 1590 C CA . ALA A 1 200 ? 8.767 -14.160 9.595 1.00 68.94 200 ALA A CA 1
ATOM 1591 C C . ALA A 1 200 ? 8.040 -15.509 9.783 1.00 68.94 200 ALA A C 1
ATOM 1593 O O . ALA A 1 200 ? 7.698 -16.168 8.806 1.00 68.94 200 ALA A O 1
ATOM 1594 N N . GLU A 1 201 ? 7.764 -15.906 11.027 1.00 69.44 201 GLU A N 1
ATOM 1595 C CA . GLU A 1 201 ? 7.153 -17.195 11.369 1.00 69.44 201 GLU A CA 1
ATOM 1596 C C . GLU A 1 201 ? 5.626 -17.192 11.225 1.00 69.44 201 GLU A C 1
ATOM 1598 O O . GLU A 1 201 ? 5.011 -18.250 11.102 1.00 69.44 201 GLU A O 1
ATOM 1603 N N . ASN A 1 202 ? 4.992 -16.017 11.249 1.00 72.62 202 ASN A N 1
ATOM 1604 C CA . ASN A 1 202 ? 3.539 -15.888 11.321 1.00 72.62 202 ASN A CA 1
ATOM 1605 C C . ASN A 1 202 ? 2.947 -15.024 10.197 1.00 72.62 202 ASN A C 1
ATOM 1607 O O . ASN A 1 202 ? 1.855 -14.476 10.343 1.00 72.62 202 ASN A O 1
ATOM 1611 N N . LYS A 1 203 ? 3.629 -14.961 9.049 1.00 72.50 203 LYS A N 1
ATOM 1612 C CA . LYS A 1 203 ? 3.209 -14.210 7.856 1.00 72.50 203 LYS A CA 1
ATOM 1613 C C . LYS A 1 203 ? 1.762 -14.498 7.421 1.00 72.50 203 LYS A C 1
ATOM 1615 O O . LYS A 1 203 ? 1.041 -13.582 7.043 1.00 72.50 203 LYS A O 1
ATOM 1620 N N . ALA A 1 204 ? 1.283 -15.733 7.598 1.00 77.69 204 ALA A N 1
ATOM 1621 C CA . ALA A 1 204 ? -0.111 -16.116 7.336 1.00 77.69 204 ALA A CA 1
ATOM 1622 C C . ALA A 1 204 ? -1.154 -15.311 8.149 1.00 77.69 204 ALA A C 1
ATOM 1624 O O . ALA A 1 204 ? -2.307 -15.183 7.737 1.00 77.69 204 ALA A O 1
ATOM 1625 N N . LEU A 1 205 ? -0.769 -14.726 9.292 1.00 79.25 205 LEU A N 1
ATOM 1626 C CA . LEU A 1 205 ? -1.641 -13.841 10.070 1.00 79.25 205 LEU A CA 1
ATOM 1627 C C . LEU A 1 205 ? -1.953 -12.530 9.339 1.00 79.25 205 LEU A C 1
ATOM 1629 O O . LEU A 1 205 ? -2.995 -11.929 9.626 1.00 79.25 205 LEU A O 1
ATOM 1633 N N . MET A 1 206 ? -1.083 -12.103 8.416 1.00 79.81 206 MET A N 1
ATOM 1634 C CA . MET A 1 206 ? -1.304 -10.953 7.537 1.00 79.81 206 MET A CA 1
ATOM 1635 C C . MET A 1 206 ? -2.485 -11.219 6.607 1.00 79.81 206 MET A C 1
ATOM 1637 O O . MET A 1 206 ? -3.420 -10.422 6.557 1.00 79.81 206 MET A O 1
ATOM 1641 N N . ASP A 1 207 ? -2.512 -12.392 5.971 1.00 81.06 207 ASP A N 1
ATOM 1642 C CA . ASP A 1 207 ? -3.603 -12.804 5.084 1.00 81.06 207 ASP A CA 1
ATOM 1643 C C . ASP A 1 207 ? -4.934 -12.898 5.827 1.00 81.06 207 ASP A C 1
ATOM 1645 O O . ASP A 1 207 ? -5.965 -12.450 5.330 1.00 81.06 207 ASP A O 1
ATOM 1649 N N . GLU A 1 208 ? -4.942 -13.456 7.040 1.00 85.62 208 GLU A N 1
ATOM 1650 C CA . GLU A 1 208 ? -6.142 -13.465 7.882 1.00 85.62 208 GLU A CA 1
ATOM 1651 C C . GLU A 1 208 ? -6.631 -12.056 8.206 1.00 85.62 208 GLU A C 1
ATOM 1653 O O . GLU A 1 208 ? -7.833 -11.809 8.277 1.00 85.62 208 GLU A O 1
ATOM 1658 N N . MET A 1 209 ? -5.700 -11.133 8.430 1.00 85.62 209 MET A N 1
ATOM 1659 C CA . MET A 1 209 ? -6.026 -9.760 8.765 1.00 85.62 209 MET A CA 1
ATOM 1660 C C . MET A 1 209 ? -6.586 -8.999 7.561 1.00 85.62 209 MET A C 1
ATOM 1662 O O . MET A 1 209 ? -7.585 -8.293 7.702 1.00 85.62 209 MET A O 1
ATOM 1666 N N . TYR A 1 210 ? -6.028 -9.208 6.368 1.00 87.12 210 TYR A N 1
ATOM 1667 C CA . TYR A 1 210 ? -6.618 -8.701 5.131 1.00 87.12 210 TYR A CA 1
ATOM 1668 C C . TYR A 1 210 ? -7.975 -9.344 4.842 1.00 87.12 210 TYR A C 1
ATOM 1670 O O . TYR A 1 210 ? -8.915 -8.634 4.494 1.00 87.12 210 TYR A O 1
ATOM 1678 N N . LYS A 1 211 ? -8.144 -10.651 5.082 1.00 88.75 211 LYS A N 1
ATOM 1679 C CA . LYS A 1 211 ? -9.455 -11.321 5.006 1.00 88.75 211 LYS A CA 1
ATOM 1680 C C . LYS A 1 211 ? -10.477 -10.679 5.942 1.00 88.75 211 LYS A C 1
ATOM 1682 O O . LYS A 1 211 ? -11.609 -10.431 5.532 1.00 88.75 211 LYS A O 1
ATOM 1687 N N . GLU A 1 212 ? -10.087 -10.378 7.175 1.00 88.62 212 GLU A N 1
ATOM 1688 C CA . GLU A 1 212 ? -10.949 -9.719 8.155 1.00 88.62 212 GLU A CA 1
ATOM 1689 C C . GLU A 1 212 ? -11.342 -8.302 7.704 1.00 88.62 212 GLU A C 1
ATOM 1691 O O . GLU A 1 212 ? -12.527 -7.959 7.704 1.00 88.62 212 GLU A O 1
ATOM 1696 N N . ALA A 1 213 ? -10.374 -7.506 7.242 1.00 89.25 213 ALA A N 1
ATOM 1697 C CA . ALA A 1 213 ? -10.629 -6.178 6.689 1.00 89.25 213 ALA A CA 1
ATOM 1698 C C . ALA A 1 213 ? -11.549 -6.240 5.457 1.00 89.25 213 ALA A C 1
ATOM 1700 O O . ALA A 1 213 ? -12.506 -5.471 5.359 1.00 89.25 213 ALA A O 1
ATOM 1701 N N . ARG A 1 214 ? -11.321 -7.195 4.546 1.00 89.31 214 ARG A N 1
ATOM 1702 C CA . ARG A 1 214 ? -12.170 -7.439 3.371 1.00 89.31 214 ARG A CA 1
ATOM 1703 C C . ARG A 1 214 ? -13.619 -7.684 3.746 1.00 89.31 214 ARG A C 1
ATOM 1705 O O . ARG A 1 214 ? -14.500 -7.055 3.165 1.00 89.31 214 ARG A O 1
ATOM 1712 N N . LEU A 1 215 ? -13.854 -8.572 4.711 1.00 88.44 215 LEU A N 1
ATOM 1713 C CA . LEU A 1 215 ? -15.196 -8.864 5.206 1.00 88.44 215 LEU A CA 1
ATOM 1714 C C . LEU A 1 215 ? -15.832 -7.602 5.787 1.00 88.44 215 LEU A C 1
ATOM 1716 O O . LEU A 1 215 ? -16.929 -7.238 5.379 1.00 88.44 215 LEU A O 1
ATOM 1720 N N . MET A 1 216 ? -15.123 -6.882 6.661 1.00 86.75 216 MET A N 1
ATOM 1721 C CA . MET A 1 216 ? -15.623 -5.642 7.261 1.00 86.75 216 MET A CA 1
ATOM 1722 C C . MET A 1 216 ? -16.014 -4.576 6.225 1.00 86.75 216 MET A C 1
ATOM 1724 O O . MET A 1 216 ? -17.064 -3.947 6.365 1.00 86.75 216 MET A O 1
ATOM 1728 N N . ARG A 1 217 ? -15.235 -4.409 5.145 1.00 86.38 217 ARG A N 1
ATOM 1729 C CA . ARG A 1 217 ? -15.546 -3.455 4.061 1.00 86.38 217 ARG A CA 1
ATOM 1730 C C . ARG A 1 217 ? -16.892 -3.736 3.384 1.00 86.38 217 ARG A C 1
ATOM 1732 O O . ARG A 1 217 ? -17.573 -2.793 2.989 1.00 86.38 217 ARG A O 1
ATOM 1739 N N . GLN A 1 218 ? -17.307 -5.001 3.281 1.00 82.12 218 GLN A N 1
ATOM 1740 C CA . GLN A 1 218 ? -18.570 -5.381 2.631 1.00 82.12 218 GLN A CA 1
ATOM 1741 C C . GLN A 1 218 ? -19.809 -4.987 3.452 1.00 82.12 218 GLN A C 1
ATOM 1743 O O . GLN A 1 218 ? -20.877 -4.753 2.885 1.00 82.12 218 GLN A O 1
ATOM 1748 N N . TYR A 1 219 ? -19.684 -4.864 4.777 1.00 73.50 219 TYR A N 1
ATOM 1749 C CA . TYR A 1 219 ? -20.816 -4.569 5.663 1.00 73.50 219 TYR A CA 1
ATOM 1750 C C . TYR A 1 219 ? -21.195 -3.079 5.724 1.00 73.50 219 TYR A C 1
ATOM 1752 O O . TYR A 1 219 ? -22.249 -2.747 6.264 1.00 73.50 219 TYR A O 1
ATOM 1760 N N . LYS A 1 220 ? -20.413 -2.182 5.104 1.00 60.66 220 LYS A N 1
ATOM 1761 C CA . LYS A 1 220 ? -20.651 -0.723 5.101 1.00 60.66 220 LYS A CA 1
ATOM 1762 C C . LYS A 1 220 ? -21.924 -0.293 4.342 1.00 60.66 220 LYS A C 1
ATOM 1764 O O . LYS A 1 220 ? -22.391 0.825 4.529 1.00 60.66 220 LYS A O 1
ATOM 1769 N N . HIS A 1 221 ? -22.503 -1.165 3.507 1.00 50.53 221 HIS A N 1
ATOM 1770 C CA . HIS A 1 221 ? -23.561 -0.805 2.546 1.00 50.53 221 HIS A CA 1
ATOM 1771 C C . HIS A 1 221 ? -24.979 -1.303 2.862 1.00 50.53 221 HIS A C 1
ATOM 1773 O O . HIS A 1 221 ? -25.882 -1.090 2.054 1.00 50.53 221 HIS A O 1
ATOM 1779 N N . LYS A 1 222 ? -25.232 -1.934 4.014 1.00 51.41 222 LYS A N 1
ATOM 1780 C CA . LYS A 1 222 ? -26.605 -2.300 4.399 1.00 51.41 222 LYS A CA 1
ATOM 1781 C C . LYS A 1 222 ? -27.079 -1.409 5.536 1.00 51.41 222 LYS A C 1
ATOM 1783 O O . LYS A 1 222 ? -26.554 -1.490 6.641 1.00 51.41 222 LYS A O 1
ATOM 1788 N N . TYR A 1 223 ? -28.094 -0.598 5.242 1.00 47.72 223 TYR A N 1
ATOM 1789 C CA . TYR A 1 223 ? -28.793 0.382 6.088 1.00 47.72 223 TYR A CA 1
ATOM 1790 C C . TYR A 1 223 ? -29.340 -0.134 7.447 1.00 47.72 223 TYR A C 1
ATOM 1792 O O . TYR A 1 223 ? -30.136 0.545 8.086 1.00 47.72 223 TYR A O 1
ATOM 1800 N N . GLU A 1 224 ? -28.908 -1.298 7.939 1.00 52.09 224 GLU A N 1
ATOM 1801 C CA . GLU A 1 224 ? -29.425 -1.955 9.147 1.00 52.09 224 GLU A CA 1
ATOM 1802 C C . GLU A 1 224 ? -28.342 -2.620 10.017 1.00 52.09 224 GLU A C 1
ATOM 1804 O O . GLU A 1 224 ? -28.659 -3.271 11.010 1.00 52.09 224 GLU A O 1
ATOM 1809 N N . ALA A 1 225 ? -27.050 -2.436 9.726 1.00 57.09 225 ALA A N 1
ATOM 1810 C CA . ALA A 1 225 ? -25.975 -3.028 10.526 1.00 57.09 225 ALA A CA 1
ATOM 1811 C C . ALA A 1 225 ? -25.710 -2.283 11.857 1.00 57.09 225 ALA A C 1
ATOM 1813 O O . ALA A 1 225 ? -24.571 -2.205 12.299 1.00 57.09 225 ALA A O 1
ATOM 1814 N N . ARG A 1 226 ? -26.749 -1.771 12.541 1.00 67.25 226 ARG A N 1
ATOM 1815 C CA . ARG A 1 226 ? -26.633 -1.113 13.867 1.00 67.25 226 ARG A CA 1
ATOM 1816 C C . ARG A 1 226 ? -25.957 -1.989 14.928 1.00 67.25 226 ARG A C 1
ATOM 1818 O O . ARG A 1 226 ? -25.490 -1.477 15.935 1.00 67.25 226 ARG A O 1
ATOM 1825 N N . ASN A 1 227 ? -25.939 -3.301 14.706 1.00 80.19 227 ASN A N 1
ATOM 1826 C CA . ASN A 1 227 ? -25.380 -4.290 15.622 1.00 80.19 227 ASN A CA 1
ATOM 1827 C C . ASN A 1 227 ? -23.998 -4.807 15.176 1.00 80.19 227 ASN A C 1
ATOM 1829 O O . ASN A 1 227 ? -23.516 -5.794 15.728 1.00 80.19 227 ASN A O 1
ATOM 1833 N N . VAL A 1 228 ? -23.379 -4.190 14.163 1.00 82.81 228 VAL A N 1
ATOM 1834 C CA . VAL A 1 228 ? -22.028 -4.519 13.686 1.00 82.81 228 VAL A CA 1
ATOM 1835 C C . VAL A 1 228 ? -21.133 -3.303 13.890 1.00 82.81 228 VAL A C 1
ATOM 1837 O O . VAL A 1 228 ? -21.513 -2.190 13.546 1.00 82.81 228 VAL A O 1
ATOM 1840 N N . VAL A 1 229 ? -19.942 -3.527 14.443 1.00 87.38 229 VAL A N 1
ATOM 1841 C CA . VAL A 1 229 ? -18.947 -2.474 14.693 1.00 87.38 229 VAL A CA 1
ATOM 1842 C C . VAL A 1 229 ? -18.544 -1.811 13.376 1.00 87.38 229 VAL A C 1
ATOM 1844 O O . VAL A 1 229 ? -18.187 -2.501 12.417 1.00 87.38 229 VAL A O 1
ATOM 1847 N N . SER A 1 230 ? -18.579 -0.477 13.330 1.00 88.62 230 SER A N 1
ATOM 1848 C CA . SER A 1 230 ? -18.252 0.262 12.110 1.00 88.62 230 SER A CA 1
ATOM 1849 C C . SER A 1 230 ? -16.766 0.147 11.760 1.00 88.62 230 SER A C 1
ATOM 1851 O O . SER A 1 230 ? -15.892 0.298 12.614 1.00 88.62 230 SER A O 1
ATOM 1853 N N . PHE A 1 231 ? -16.468 -0.079 10.482 1.00 91.69 231 PHE A N 1
ATOM 1854 C CA . PHE A 1 231 ? -15.105 -0.142 9.955 1.00 91.69 231 PHE A CA 1
ATOM 1855 C C . PHE A 1 231 ? -14.685 1.199 9.348 1.00 91.69 231 PHE A C 1
ATOM 1857 O O . PHE A 1 231 ? -15.388 1.745 8.490 1.00 91.69 231 PHE A O 1
ATOM 1864 N N . TYR A 1 232 ? -13.517 1.700 9.753 1.00 92.69 232 TYR A N 1
ATOM 1865 C CA . TYR A 1 232 ? -12.967 2.953 9.239 1.00 92.69 232 TYR A CA 1
ATOM 1866 C C . TYR A 1 232 ? -11.880 2.729 8.193 1.00 92.69 232 TYR A C 1
ATOM 1868 O O . TYR A 1 232 ? -11.890 3.405 7.166 1.00 92.69 232 TYR A O 1
ATOM 1876 N N . GLY A 1 233 ? -10.979 1.770 8.407 1.00 93.50 233 GLY A N 1
ATOM 1877 C CA . GLY A 1 233 ? -9.931 1.499 7.432 1.00 93.50 233 GLY A CA 1
ATOM 1878 C C . GLY A 1 233 ? -8.814 0.588 7.918 1.00 93.50 233 GLY A C 1
ATOM 1879 O O . GLY A 1 233 ? -8.852 0.041 9.020 1.00 93.50 233 GLY A O 1
ATOM 1880 N N . VAL A 1 234 ? -7.808 0.445 7.063 1.00 92.88 234 VAL A N 1
ATOM 1881 C CA . VAL A 1 234 ? -6.569 -0.289 7.302 1.00 92.88 234 VAL A CA 1
ATOM 1882 C C . VAL A 1 234 ? -5.403 0.686 7.244 1.00 92.88 234 VAL A C 1
ATOM 1884 O O . VAL A 1 234 ? -5.318 1.474 6.308 1.00 92.88 234 VAL A O 1
ATOM 1887 N N . VAL A 1 235 ? -4.495 0.610 8.213 1.00 91.19 235 VAL A N 1
ATOM 1888 C CA . VAL A 1 235 ? -3.186 1.271 8.143 1.00 91.19 235 VAL A CA 1
ATOM 1889 C C . VAL A 1 235 ? -2.145 0.212 7.820 1.00 91.19 235 VAL A C 1
ATOM 1891 O O . VAL A 1 235 ? -2.040 -0.783 8.538 1.00 91.19 235 VAL A O 1
ATOM 1894 N N . GLN A 1 236 ? -1.366 0.431 6.769 1.00 83.88 236 GLN A N 1
ATOM 1895 C CA . GLN A 1 236 ? -0.201 -0.386 6.444 1.00 83.88 236 GLN A CA 1
ATOM 1896 C C . GLN A 1 236 ? 1.046 0.355 6.928 1.00 83.88 236 GLN A C 1
ATOM 1898 O O . GLN A 1 236 ? 1.229 1.528 6.612 1.00 83.88 236 GLN A O 1
ATOM 1903 N N . LYS A 1 237 ? 1.891 -0.295 7.728 1.00 73.50 237 LYS A N 1
ATOM 1904 C CA . LYS A 1 237 ? 3.220 0.227 8.059 1.00 73.50 237 LYS A CA 1
ATOM 1905 C C . LYS A 1 237 ? 4.263 -0.512 7.234 1.00 73.50 237 LYS A C 1
ATOM 1907 O O . LYS A 1 237 ? 4.214 -1.737 7.161 1.00 73.50 237 LYS A O 1
ATOM 1912 N N . GLY A 1 238 ? 5.260 0.215 6.729 1.00 62.19 238 GLY A N 1
ATOM 1913 C CA . GLY A 1 238 ? 6.355 -0.338 5.916 1.00 62.19 238 GLY A CA 1
ATOM 1914 C C . GLY A 1 238 ? 7.223 -1.413 6.593 1.00 62.19 238 GLY A C 1
ATOM 1915 O O . GLY A 1 238 ? 8.120 -1.954 5.970 1.00 62.19 238 GLY A O 1
ATOM 1916 N N . ASN A 1 239 ? 6.972 -1.760 7.859 1.00 60.78 239 ASN A N 1
ATOM 1917 C CA . ASN A 1 239 ? 7.614 -2.884 8.549 1.00 60.78 239 ASN A CA 1
ATOM 1918 C C . ASN A 1 239 ? 6.724 -4.142 8.625 1.00 60.78 239 ASN A C 1
ATOM 1920 O O . ASN A 1 239 ? 6.889 -4.952 9.537 1.00 60.78 239 ASN A O 1
ATOM 1924 N N . GLY A 1 240 ? 5.730 -4.264 7.739 1.00 62.16 240 GLY A N 1
ATOM 1925 C CA . GLY A 1 240 ? 4.811 -5.406 7.682 1.00 62.16 240 GLY A CA 1
ATOM 1926 C C . GLY A 1 240 ? 3.735 -5.417 8.772 1.00 62.16 240 GLY A C 1
ATOM 1927 O O . GLY A 1 240 ? 2.947 -6.354 8.848 1.00 62.16 240 GLY A O 1
ATOM 1928 N N . ASN A 1 241 ? 3.655 -4.388 9.625 1.00 74.44 241 ASN A N 1
ATOM 1929 C CA . ASN A 1 241 ? 2.559 -4.283 10.585 1.00 74.44 241 ASN A CA 1
ATOM 1930 C C . ASN A 1 241 ? 1.345 -3.637 9.926 1.00 74.44 241 ASN A C 1
ATOM 1932 O O . ASN A 1 241 ? 1.369 -2.468 9.543 1.00 74.44 241 ASN A O 1
ATOM 1936 N N . VAL A 1 242 ? 0.253 -4.383 9.883 1.00 83.19 242 VAL A N 1
ATOM 1937 C CA . VAL A 1 242 ? -1.044 -3.877 9.449 1.00 83.19 242 VAL A CA 1
ATOM 1938 C C . VAL A 1 242 ? -1.852 -3.518 10.707 1.00 83.19 242 VAL A C 1
ATOM 1940 O O . VAL A 1 242 ? -1.714 -4.159 11.755 1.00 83.19 242 VAL A O 1
ATOM 1943 N N . MET A 1 243 ? -2.741 -2.530 10.622 1.00 91.75 243 MET A N 1
ATOM 1944 C CA . MET A 1 243 ? -3.713 -2.207 11.675 1.00 91.75 243 MET A CA 1
ATOM 1945 C C . MET A 1 243 ? -5.117 -2.105 11.087 1.00 91.75 243 MET A C 1
ATOM 1947 O O . MET A 1 243 ? -5.284 -1.487 10.041 1.00 91.75 243 MET A O 1
ATOM 1951 N N . ILE A 1 244 ? -6.126 -2.657 11.768 1.00 93.75 244 ILE A N 1
ATOM 1952 C CA . ILE A 1 244 ? -7.536 -2.395 11.438 1.00 93.75 244 ILE A CA 1
ATOM 1953 C C . ILE A 1 244 ? -8.078 -1.343 12.394 1.00 93.75 244 ILE A C 1
ATOM 1955 O O . ILE A 1 244 ? -8.007 -1.515 13.611 1.00 93.75 244 ILE A O 1
ATOM 1959 N N . VAL A 1 245 ? -8.637 -0.277 11.833 1.00 95.25 245 VAL A N 1
ATOM 1960 C CA . VAL A 1 245 ? -9.231 0.841 12.562 1.00 95.25 245 VAL A CA 1
ATOM 1961 C C . VAL A 1 245 ? -10.747 0.729 12.478 1.00 95.25 245 VAL A C 1
ATOM 1963 O O . VAL A 1 245 ? -11.324 0.670 11.388 1.00 95.25 245 VAL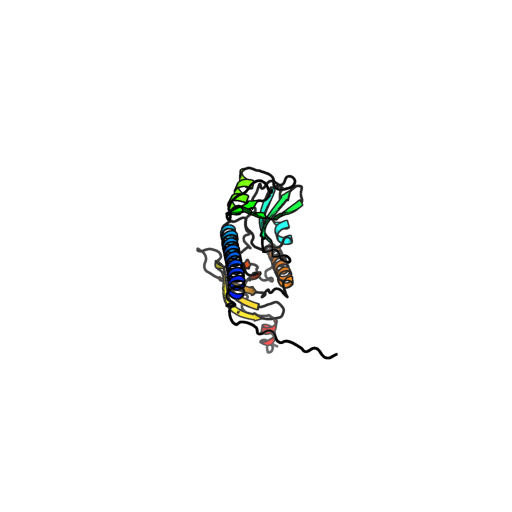 A O 1
ATOM 1966 N N . MET A 1 246 ? -11.390 0.693 13.638 1.00 94.50 246 MET A N 1
ATOM 1967 C CA . MET A 1 246 ? -12.827 0.480 13.773 1.00 94.50 246 MET A CA 1
ATOM 1968 C C . MET A 1 246 ? -13.412 1.320 14.909 1.00 94.50 246 MET A C 1
ATOM 1970 O O . MET A 1 246 ? -12.692 1.950 15.686 1.00 94.50 246 MET A O 1
ATOM 1974 N N . GLU A 1 247 ? -14.734 1.341 14.989 1.00 93.19 247 GLU A N 1
ATOM 1975 C CA . GLU A 1 247 ? -15.486 2.030 16.028 1.00 93.19 247 GLU A CA 1
ATOM 1976 C C . GLU A 1 247 ? -15.097 1.556 17.429 1.00 93.19 247 GLU A C 1
ATOM 1978 O O . GLU A 1 247 ? -14.996 0.359 17.710 1.00 93.19 247 GLU A O 1
ATOM 1983 N N . PHE A 1 248 ? -14.872 2.521 18.322 1.00 94.38 248 PHE A N 1
ATOM 1984 C CA . PHE A 1 248 ? -14.671 2.241 19.732 1.00 94.38 248 PHE A CA 1
ATOM 1985 C C . PHE A 1 248 ? -16.023 2.105 20.439 1.00 94.38 248 PHE A C 1
ATOM 1987 O O . PHE A 1 248 ? -16.792 3.060 20.517 1.00 94.38 248 PHE A O 1
ATOM 1994 N N . ILE A 1 249 ? -16.300 0.917 20.982 1.00 91.00 249 ILE A N 1
ATOM 1995 C CA . ILE A 1 249 ? -17.541 0.637 21.710 1.00 91.00 249 ILE A CA 1
ATOM 1996 C C . ILE A 1 249 ? -17.315 0.790 23.214 1.00 91.00 249 ILE A C 1
ATOM 1998 O O . ILE A 1 249 ? -16.578 0.024 23.843 1.00 91.00 249 ILE A O 1
ATOM 2002 N N . ASN A 1 250 ? -18.010 1.759 23.806 1.00 85.88 250 ASN A N 1
ATOM 2003 C CA . ASN A 1 250 ? -18.038 1.954 25.251 1.00 85.88 250 ASN A CA 1
ATOM 2004 C C . ASN A 1 250 ? -18.781 0.796 25.941 1.00 85.88 250 ASN A C 1
ATOM 2006 O O . ASN A 1 250 ? -19.850 0.384 25.500 1.00 85.88 250 ASN A O 1
ATOM 2010 N N . GLY A 1 251 ? -18.237 0.290 27.053 1.00 83.50 251 GLY A N 1
ATOM 2011 C CA . GLY A 1 251 ? -18.861 -0.775 27.857 1.00 83.50 251 GLY A CA 1
ATOM 2012 C C . GLY A 1 251 ? -18.134 -2.123 27.841 1.00 83.50 251 GLY A C 1
ATOM 2013 O O . GLY A 1 251 ? -18.458 -2.991 28.653 1.00 83.50 251 GLY A O 1
ATOM 2014 N N . GLY A 1 252 ? -17.104 -2.274 27.003 1.00 83.44 252 GLY A N 1
ATOM 2015 C CA . GLY A 1 252 ? -16.273 -3.478 26.948 1.00 83.44 252 GLY A CA 1
ATOM 2016 C C . GLY A 1 252 ? -16.985 -4.674 26.315 1.00 83.44 252 GLY A C 1
ATOM 2017 O O . GLY A 1 252 ? -17.985 -4.532 25.612 1.00 83.44 252 GLY A O 1
ATOM 2018 N N . SER A 1 253 ? -16.454 -5.879 26.532 1.00 85.38 253 SER A N 1
ATOM 2019 C CA . SER A 1 253 ? -17.044 -7.078 25.931 1.00 85.38 253 SER A CA 1
ATOM 2020 C C . SER A 1 253 ? -18.367 -7.461 26.603 1.00 85.38 253 SER A C 1
ATOM 2022 O O . SER A 1 253 ? -18.511 -7.373 27.825 1.00 85.38 253 SER A O 1
ATOM 2024 N N . LEU A 1 254 ? -19.314 -8.006 25.827 1.00 86.12 254 LEU A N 1
ATOM 2025 C CA . LEU A 1 254 ? -20.580 -8.523 26.367 1.00 86.12 254 LEU A CA 1
ATOM 2026 C C . LEU A 1 254 ? -20.348 -9.561 27.479 1.00 86.12 254 LEU A C 1
ATOM 2028 O O . LEU A 1 254 ? -21.069 -9.585 28.470 1.00 86.12 254 LEU A O 1
ATOM 2032 N N . LYS A 1 255 ? -19.301 -10.388 27.363 1.00 85.25 255 LYS A N 1
ATOM 2033 C CA . LYS A 1 255 ? -18.919 -11.377 28.384 1.00 85.25 255 LYS A CA 1
ATOM 2034 C C . LYS A 1 255 ? -18.569 -10.726 29.723 1.00 85.25 255 LYS A C 1
ATOM 2036 O O . LYS A 1 255 ? -18.963 -11.235 30.770 1.00 85.25 255 LYS A O 1
ATOM 2041 N N . GLU A 1 256 ? -17.790 -9.649 29.707 1.00 85.12 256 GLU A N 1
ATOM 2042 C CA . GLU A 1 256 ? -17.422 -8.917 30.923 1.00 85.12 256 GLU A CA 1
ATOM 2043 C C . GLU A 1 256 ? -18.618 -8.177 31.501 1.00 85.12 256 GLU A C 1
ATOM 2045 O O . GLU A 1 256 ? -18.804 -8.198 32.716 1.00 85.12 256 GLU A O 1
ATOM 2050 N N . HIS A 1 257 ? -19.445 -7.587 30.637 1.00 86.31 257 HIS A N 1
ATOM 2051 C CA . HIS A 1 257 ? -20.694 -6.958 31.042 1.00 86.31 257 HIS A CA 1
ATOM 2052 C C . HIS A 1 257 ? -21.596 -7.965 31.774 1.00 86.31 257 HIS A C 1
ATOM 2054 O O . HIS A 1 257 ? -21.922 -7.763 32.938 1.00 86.31 257 HIS A O 1
ATOM 2060 N N . LEU A 1 258 ? -21.880 -9.121 31.163 1.00 87.38 258 LEU A N 1
ATOM 2061 C CA . LEU A 1 258 ? -22.713 -10.173 31.760 1.00 87.38 258 LEU A CA 1
ATOM 2062 C C . LEU A 1 258 ? -22.146 -10.737 33.071 1.00 87.38 258 LEU A C 1
ATOM 2064 O O . LEU A 1 258 ? -22.907 -11.148 33.939 1.00 87.38 258 LEU A O 1
ATOM 2068 N N . LYS A 1 259 ? -20.818 -10.770 33.248 1.00 86.38 259 LYS A N 1
ATOM 2069 C CA . LYS A 1 259 ? -20.204 -11.183 34.522 1.00 86.38 259 LYS A CA 1
ATOM 2070 C C . LYS A 1 259 ? -20.423 -10.169 35.645 1.00 86.38 259 LYS A C 1
ATOM 2072 O O . LYS A 1 259 ? -20.518 -10.591 36.792 1.00 86.38 259 LYS A O 1
ATOM 2077 N N . LYS A 1 260 ? -20.460 -8.872 35.326 1.00 82.31 260 LYS A N 1
ATOM 2078 C CA . LYS A 1 260 ? -20.691 -7.789 36.295 1.00 82.31 260 LYS A CA 1
ATOM 2079 C C . LYS A 1 260 ? -22.169 -7.670 36.675 1.00 82.31 260 LYS A C 1
ATOM 2081 O O . LYS A 1 260 ? -22.464 -7.312 37.805 1.00 82.31 260 LYS A O 1
ATOM 2086 N N . THR A 1 261 ? -23.077 -8.013 35.764 1.00 77.75 261 THR A N 1
ATOM 2087 C CA . THR A 1 261 ? -24.535 -7.873 35.943 1.00 77.75 261 THR A CA 1
ATOM 2088 C C . THR A 1 261 ? -25.204 -9.129 36.529 1.00 77.75 261 THR A C 1
ATOM 2090 O O . THR A 1 261 ? -26.408 -9.309 36.386 1.00 77.75 261 THR A O 1
ATOM 2093 N N . LYS A 1 262 ? -24.455 -10.025 37.191 1.00 61.50 262 LYS A N 1
ATOM 2094 C CA . LYS A 1 262 ? -24.993 -11.293 37.731 1.00 61.50 262 LYS A CA 1
ATOM 2095 C C . LYS A 1 262 ? -25.997 -11.148 38.889 1.00 61.50 262 LYS A C 1
ATOM 2097 O O . LYS A 1 262 ? -26.595 -12.152 39.248 1.00 61.50 262 LYS A O 1
ATOM 2102 N N . ASP A 1 263 ? -26.217 -9.939 39.407 1.00 56.59 263 ASP A N 1
ATOM 2103 C CA . ASP A 1 263 ? -27.121 -9.667 40.538 1.00 56.59 263 ASP A CA 1
ATOM 2104 C C . ASP A 1 263 ? -28.432 -8.960 40.141 1.00 56.59 263 ASP A C 1
ATOM 2106 O O . ASP A 1 263 ? -29.050 -8.283 40.960 1.00 56.59 263 ASP A O 1
ATOM 2110 N N . VAL A 1 264 ? -28.883 -9.088 38.888 1.00 55.50 264 VAL A N 1
ATOM 2111 C CA . VAL A 1 264 ? -30.202 -8.574 38.477 1.00 55.50 264 VAL A CA 1
ATOM 2112 C C . VAL A 1 264 ? -31.066 -9.711 37.937 1.00 55.50 264 VAL A C 1
ATOM 2114 O O . VAL A 1 264 ? -31.152 -9.909 36.725 1.00 55.50 264 VAL A O 1
ATOM 2117 N N . CYS A 1 265 ? -31.632 -10.453 38.897 1.00 39.75 265 CYS A N 1
ATOM 2118 C CA . CYS A 1 265 ? -32.892 -11.220 38.925 1.00 39.75 265 CYS A CA 1
ATOM 2119 C C . CYS A 1 265 ? -32.725 -12.532 39.699 1.00 39.75 265 CYS A C 1
ATOM 2121 O O . CYS A 1 265 ? -31.980 -13.416 39.222 1.00 39.75 265 CYS A O 1
#

InterPro domains:
  IPR000719 Protein kinase domain [PS50011] (161-265)
  IPR000980 SH2 domain [PF00017] (53-132)
  IPR000980 SH2 domain [PS50001] (53-149)
  IPR000980 SH2 domain [SM00252] (51-138)
  IPR001245 Serine-threonine/tyrosine-protein kinase, catalytic domain [PF07714] (162-262)
  IPR011009 Protein kinase-like domain superfamily [SSF56112] (151-261)
  IPR017441 Protein kinase, ATP binding site [PS00107] (167-194)
  IPR035849 Fes/Fps/Fer, SH2 domain [cd10361] (47-139)
  IPR036860 SH2 domain superfamily [G3DSA:3.30.505.10] (39-152)
  IPR036860 SH2 domain superfamily [SSF55550] (47-156)
  IPR050198 Non-receptor tyrosine kinases involved in cell signaling [PTHR24418] (40-261)